Protein AF-A0A7S3TXY9-F1 (afdb_monomer)

Radius of gyration: 24.6 Å; Cα contacts (8 Å, |Δi|>4): 346; chains: 1; bounding box: 74×40×60 Å

Sequence (281 aa):
MYLLRSFASTHTLALPSSLSPPTPASPEQPPLRSFSSLPQKPRTEAEDELFSQSLKVMGDVYASAFGTTVIRHRSVPSQPAELDGEVVILVEKGGGLDGASAEAELRSALGAFENPRYEEGRWRVRFATYAAAEEAVEAATAADALPGAIAVFLFYNGRPYLARGWTTFESAVSTEAIAWLAFFSGLGKLLEERLAPKVIEINGEGPRVAEAEDRAEEGMGPRNRRVIAAIQEAAFTGKGDKPVVVQLYREYARKVTTALAYSGEEPEGEYEGEYNASGER

Structure (mmCIF, N/CA/C/O backbone):
data_AF-A0A7S3TXY9-F1
#
_entry.id   AF-A0A7S3TXY9-F1
#
loop_
_atom_site.group_PDB
_atom_site.id
_atom_site.type_symbol
_atom_site.label_atom_id
_atom_site.label_alt_id
_atom_site.label_comp_id
_atom_site.label_asym_id
_atom_site.label_entity_id
_atom_site.label_seq_id
_atom_site.pdbx_PDB_ins_code
_atom_site.Cartn_x
_atom_site.Cartn_y
_atom_site.Cartn_z
_atom_site.occupancy
_atom_site.B_iso_or_equiv
_atom_site.auth_seq_id
_atom_site.auth_comp_id
_atom_site.auth_asym_id
_atom_site.auth_atom_id
_atom_site.pdbx_PDB_model_num
ATOM 1 N N . MET A 1 1 ? -45.075 -7.168 -23.228 1.00 25.98 1 MET A N 1
ATOM 2 C CA . MET A 1 1 ? -46.228 -7.783 -22.532 1.00 25.98 1 MET A CA 1
ATOM 3 C C . MET A 1 1 ? -45.735 -8.103 -21.124 1.00 25.98 1 MET A C 1
ATOM 5 O O . MET A 1 1 ? -44.891 -8.970 -21.024 1.00 25.98 1 MET A O 1
ATOM 9 N N . TYR A 1 2 ? -46.004 -7.378 -20.035 1.00 23.05 2 TYR A N 1
ATOM 10 C CA . TYR A 1 2 ? -47.023 -6.398 -19.616 1.00 23.05 2 TYR A CA 1
ATOM 11 C C . TYR A 1 2 ? -46.319 -5.160 -18.990 1.00 23.05 2 TYR A C 1
ATOM 13 O O . TYR A 1 2 ? -45.342 -5.327 -18.277 1.00 23.05 2 TYR A O 1
ATOM 21 N N . LEU A 1 3 ? -46.613 -3.921 -19.411 1.00 23.30 3 LEU A N 1
ATOM 22 C CA . LEU A 1 3 ? -47.569 -2.965 -18.802 1.00 23.30 3 LEU A CA 1
ATOM 23 C C . LEU A 1 3 ? -47.194 -2.478 -17.381 1.00 23.30 3 LEU A C 1
ATOM 25 O O . LEU A 1 3 ? -47.709 -2.977 -16.387 1.00 23.30 3 LEU A O 1
ATOM 29 N N . LEU A 1 4 ? -46.370 -1.423 -17.308 1.00 22.19 4 LEU A N 1
ATOM 30 C CA . LEU A 1 4 ? -46.285 -0.535 -16.141 1.00 22.19 4 LEU A CA 1
ATOM 31 C C . LEU A 1 4 ? -47.550 0.336 -16.100 1.00 22.19 4 LEU A C 1
ATOM 33 O O . LEU A 1 4 ? -47.737 1.223 -16.934 1.00 22.19 4 LEU A O 1
ATOM 37 N N . ARG A 1 5 ? -48.445 0.052 -15.148 1.00 24.27 5 ARG A N 1
ATOM 38 C CA . ARG A 1 5 ? -49.574 0.924 -14.808 1.00 24.27 5 ARG A CA 1
ATOM 39 C C . ARG A 1 5 ? -49.118 1.980 -13.808 1.00 24.27 5 ARG A C 1
ATOM 41 O O . ARG A 1 5 ? -48.630 1.658 -12.732 1.00 24.27 5 ARG A O 1
ATOM 48 N N . SER A 1 6 ? -49.358 3.230 -14.185 1.00 23.52 6 SER A N 1
ATOM 49 C CA . SER A 1 6 ? -49.484 4.372 -13.287 1.00 23.52 6 SER A CA 1
ATOM 50 C C . SER A 1 6 ? -50.560 4.099 -12.231 1.00 23.52 6 SER A C 1
ATOM 52 O O . SER A 1 6 ? -51.678 3.711 -12.574 1.00 23.52 6 SER A O 1
ATOM 54 N N . PHE A 1 7 ? -50.221 4.334 -10.965 1.00 25.98 7 PHE A N 1
ATOM 55 C CA . PHE A 1 7 ? -51.179 4.668 -9.919 1.00 25.98 7 PHE A CA 1
ATOM 56 C C . PHE A 1 7 ? -50.641 5.881 -9.166 1.00 25.98 7 PHE A C 1
ATOM 58 O O . PHE A 1 7 ? -49.747 5.782 -8.330 1.00 25.98 7 PHE A O 1
ATOM 65 N N . ALA A 1 8 ? -51.203 7.041 -9.495 1.00 25.97 8 ALA A N 1
ATOM 66 C CA . ALA A 1 8 ? -51.234 8.173 -8.593 1.00 25.97 8 ALA A CA 1
ATOM 67 C C . ALA A 1 8 ? -52.273 7.865 -7.506 1.00 25.97 8 ALA A C 1
ATOM 69 O O . ALA A 1 8 ? -53.442 7.639 -7.813 1.00 25.97 8 ALA A O 1
ATOM 70 N N . SER A 1 9 ? -51.852 7.868 -6.245 1.00 26.30 9 SER A N 1
ATOM 71 C CA . SER A 1 9 ? -52.760 8.095 -5.125 1.00 26.30 9 SER A CA 1
ATOM 72 C C . SER A 1 9 ? -52.122 9.120 -4.204 1.00 26.30 9 SER A C 1
ATOM 74 O O . SER A 1 9 ? -51.214 8.839 -3.426 1.00 26.30 9 SER A O 1
ATOM 76 N N . THR A 1 10 ? -52.594 10.345 -4.375 1.00 29.91 10 THR A N 1
ATOM 77 C CA . THR A 1 10 ? -52.441 11.490 -3.487 1.00 29.91 10 THR A CA 1
ATOM 78 C C . THR A 1 10 ? -52.981 11.157 -2.106 1.00 29.91 10 THR A C 1
ATOM 80 O O . THR A 1 10 ? -54.197 11.127 -1.948 1.00 29.91 10 THR A O 1
ATOM 83 N N . HIS A 1 11 ? -52.113 10.996 -1.109 1.00 26.69 11 HIS A N 1
ATOM 84 C CA . HIS A 1 11 ? -52.426 11.318 0.284 1.00 26.69 11 HIS A CA 1
ATOM 85 C C . HIS A 1 11 ? -51.323 12.222 0.834 1.00 26.69 11 HIS A C 1
ATOM 87 O O . HIS A 1 11 ? -50.197 11.811 1.100 1.00 26.69 11 HIS A O 1
ATOM 93 N N . THR A 1 12 ? -51.682 13.496 0.932 1.00 30.81 12 THR A N 1
ATOM 94 C CA . THR A 1 12 ? -50.934 14.577 1.557 1.00 30.81 12 THR A CA 1
ATOM 95 C C . THR A 1 12 ? -50.886 14.336 3.064 1.00 30.81 12 THR A C 1
ATOM 97 O O . THR A 1 12 ? -51.887 14.524 3.749 1.00 30.81 12 THR A O 1
ATOM 100 N N . LEU A 1 13 ? -49.727 13.946 3.588 1.00 26.41 13 LEU A N 1
ATOM 101 C CA . LEU A 1 13 ? -49.391 14.125 4.999 1.00 26.41 13 LEU A CA 1
ATOM 102 C C . LEU A 1 13 ? -48.356 15.245 5.072 1.00 26.41 13 LEU A C 1
ATOM 104 O O . LEU A 1 13 ? -47.236 15.118 4.582 1.00 26.41 13 LEU A O 1
ATOM 108 N N . ALA A 1 14 ? -48.798 16.380 5.605 1.00 27.67 14 ALA A N 1
ATOM 109 C CA . ALA A 1 14 ? -48.000 17.579 5.779 1.00 27.67 14 ALA A CA 1
ATOM 110 C C . ALA A 1 14 ? -46.842 17.304 6.751 1.00 27.67 14 ALA A C 1
ATOM 112 O O . ALA A 1 14 ? -47.064 17.015 7.926 1.00 27.67 14 ALA A O 1
ATOM 113 N N . LEU A 1 15 ? -45.609 17.404 6.254 1.00 28.70 15 LEU A N 1
ATOM 114 C CA . LEU A 1 15 ? -44.414 17.516 7.086 1.00 28.70 15 LEU A CA 1
ATOM 115 C C . LEU A 1 15 ? -44.316 18.960 7.611 1.00 28.70 15 LEU A C 1
ATOM 117 O O . LEU A 1 15 ? -44.597 19.892 6.853 1.00 28.70 15 LEU A O 1
ATOM 121 N N . PRO A 1 16 ? -43.933 19.177 8.880 1.00 28.44 16 PRO A N 1
ATOM 122 C CA . PRO A 1 16 ? -43.762 20.517 9.422 1.00 28.44 16 PRO A CA 1
ATOM 123 C C . PRO A 1 16 ? -42.662 21.279 8.668 1.00 28.44 16 PRO A C 1
ATOM 125 O O . PRO A 1 16 ? -41.514 20.843 8.573 1.00 28.44 16 PRO A O 1
ATOM 128 N N . SER A 1 17 ? -43.042 22.441 8.135 1.00 37.69 17 SER A N 1
ATOM 129 C CA . SER A 1 17 ? -42.189 23.423 7.465 1.00 37.69 17 SER A CA 1
ATOM 130 C C . SER A 1 17 ? -41.186 24.061 8.434 1.00 37.69 17 SER A C 1
ATOM 132 O O . SER A 1 17 ? -41.387 25.192 8.869 1.00 37.69 17 SER A O 1
ATOM 134 N N . SER A 1 18 ? -40.105 23.365 8.791 1.00 34.94 18 SER A N 1
ATOM 135 C CA . SER A 1 18 ? -38.941 24.004 9.432 1.00 34.94 18 SER A CA 1
ATOM 136 C C . SER A 1 18 ? -37.647 23.193 9.308 1.00 34.94 18 SER A C 1
ATOM 138 O O . SER A 1 18 ? -36.917 23.016 10.282 1.00 34.94 18 SER A O 1
ATOM 140 N N . LEU A 1 19 ? -37.335 22.701 8.112 1.00 28.78 19 LEU A N 1
ATOM 141 C CA . LEU A 1 19 ? -35.973 22.293 7.783 1.00 28.78 19 LEU A CA 1
ATOM 142 C C . LEU A 1 19 ? -35.541 23.106 6.572 1.00 28.78 19 LEU A C 1
ATOM 144 O O . LEU A 1 19 ? -35.929 22.824 5.440 1.00 28.78 19 LEU A O 1
ATOM 148 N N . SER A 1 20 ? -34.780 24.166 6.839 1.00 33.41 20 SER A N 1
ATOM 149 C CA . SER A 1 20 ? -33.982 24.827 5.812 1.00 33.41 20 SER A CA 1
ATOM 150 C C . SER A 1 20 ? -33.186 23.759 5.051 1.00 33.41 20 SER A C 1
ATOM 152 O O . SER A 1 20 ? -32.707 22.812 5.685 1.00 33.41 20 SER A O 1
ATOM 154 N N . PRO A 1 21 ? -33.037 23.872 3.719 1.00 35.12 21 PRO A N 1
ATOM 155 C CA . PRO A 1 21 ? -32.175 22.960 2.980 1.00 35.12 21 PRO A CA 1
ATOM 156 C C . PRO A 1 21 ? -30.776 22.975 3.615 1.00 35.12 21 PRO A C 1
ATOM 158 O O . PRO A 1 21 ? -30.325 24.050 4.028 1.00 35.12 21 PRO A O 1
ATOM 161 N N . PRO A 1 22 ? -30.097 21.819 3.732 1.00 35.34 22 PRO A N 1
ATOM 162 C CA . PRO A 1 22 ? -28.736 21.796 4.235 1.00 35.34 22 PRO A CA 1
ATOM 163 C C . PRO A 1 22 ? -27.896 22.734 3.372 1.00 35.34 22 PRO A C 1
ATOM 165 O O . PRO A 1 22 ? -27.873 22.616 2.144 1.00 35.34 22 PRO A O 1
ATOM 168 N N . THR A 1 23 ? -27.252 23.699 4.025 1.00 33.31 23 THR A N 1
ATOM 169 C CA . THR A 1 23 ? -26.238 24.555 3.415 1.00 33.31 23 THR A CA 1
ATOM 170 C C . THR A 1 23 ? -25.269 23.655 2.647 1.00 33.31 23 THR A C 1
ATOM 172 O O . THR A 1 23 ? -24.806 22.668 3.228 1.00 33.31 23 THR A O 1
ATOM 175 N N . PRO A 1 24 ? -24.973 23.927 1.362 1.00 33.84 24 PRO A N 1
ATOM 176 C CA . PRO A 1 24 ? -24.006 23.128 0.627 1.00 33.84 24 PRO A CA 1
ATOM 177 C C . PRO A 1 24 ? -22.699 23.097 1.418 1.00 33.84 24 PRO A C 1
ATOM 179 O O . PRO A 1 24 ? -22.225 24.137 1.883 1.00 33.84 24 PRO A O 1
ATOM 182 N N . ALA A 1 25 ? -22.169 21.890 1.622 1.00 38.00 25 ALA A N 1
ATOM 183 C CA . ALA A 1 25 ? -20.895 21.686 2.289 1.00 38.00 25 ALA A CA 1
ATOM 184 C C . ALA A 1 25 ? -19.842 22.608 1.658 1.00 38.00 25 ALA A C 1
ATOM 186 O O . ALA A 1 25 ? -19.740 22.702 0.433 1.00 38.00 25 ALA A O 1
ATOM 187 N N . SER A 1 26 ? -19.104 23.319 2.511 1.00 31.39 26 SER A N 1
ATOM 188 C CA . SER A 1 26 ? -18.012 24.203 2.105 1.00 31.39 26 SER A CA 1
ATOM 189 C C . SER A 1 26 ? -17.055 23.454 1.157 1.00 31.39 26 SER A C 1
ATOM 191 O O . SER A 1 26 ? -16.742 22.295 1.439 1.00 31.39 26 SER A O 1
ATOM 193 N N . PRO A 1 27 ? -16.566 24.066 0.062 1.00 40.81 27 PRO A N 1
ATOM 194 C CA . PRO A 1 27 ? -15.795 23.384 -0.988 1.00 40.81 27 PRO A CA 1
ATOM 195 C C . PRO A 1 27 ? -14.370 22.938 -0.586 1.00 40.81 27 PRO A C 1
ATOM 197 O O . PRO A 1 27 ? -13.551 22.660 -1.453 1.00 40.81 27 PRO A O 1
ATOM 200 N N . GLU A 1 28 ? -14.057 22.826 0.706 1.00 38.31 28 GLU A N 1
ATOM 201 C CA . GLU A 1 28 ? -12.707 22.537 1.216 1.00 38.31 28 GLU A CA 1
ATOM 202 C C . GLU A 1 28 ? -12.647 21.326 2.160 1.00 38.31 28 GLU A C 1
ATOM 204 O O . GLU A 1 28 ? -11.894 21.314 3.132 1.00 38.31 28 GLU A O 1
ATOM 209 N N . GLN A 1 29 ? -13.404 20.261 1.891 1.00 38.53 29 GLN A N 1
ATOM 210 C CA . GLN A 1 29 ? -12.972 18.953 2.387 1.00 38.53 29 GLN A CA 1
ATOM 211 C C . GLN A 1 29 ? -12.007 18.362 1.358 1.00 38.53 29 GLN A C 1
ATOM 213 O O . GLN A 1 29 ? -12.443 18.041 0.249 1.00 38.53 29 GLN A O 1
ATOM 218 N N . PRO A 1 30 ? -10.697 18.255 1.665 1.00 35.38 30 PRO A N 1
ATOM 219 C CA . PRO A 1 30 ? -9.768 17.642 0.733 1.00 35.38 30 PRO A CA 1
ATOM 220 C C . PRO A 1 30 ? -10.245 16.212 0.439 1.00 35.38 30 PRO A C 1
ATOM 222 O O . PRO A 1 30 ? -10.702 15.529 1.362 1.00 35.38 30 PRO A O 1
ATOM 225 N N . PRO A 1 31 ? -10.162 15.752 -0.822 1.00 42.72 31 PRO A N 1
ATOM 226 C CA . PRO A 1 31 ? -10.545 14.393 -1.171 1.00 42.72 31 PRO A CA 1
ATOM 227 C C . PRO A 1 31 ? -9.791 13.394 -0.289 1.00 42.72 31 PRO A C 1
ATOM 229 O O . PRO A 1 31 ? -8.659 13.647 0.134 1.00 42.72 31 PRO A O 1
ATOM 232 N N . LEU A 1 32 ? -10.453 12.273 0.003 1.00 44.47 32 LEU A N 1
ATOM 233 C CA . LEU A 1 32 ? -9.939 11.165 0.807 1.00 44.47 32 LEU A CA 1
ATOM 234 C C . LEU A 1 32 ? -8.471 10.873 0.447 1.00 44.47 32 LEU A C 1
ATOM 236 O O . LEU A 1 32 ? -8.172 10.475 -0.679 1.00 44.47 32 LEU A O 1
ATOM 240 N N . ARG A 1 33 ? -7.553 11.090 1.398 1.00 54.91 33 ARG A N 1
ATOM 241 C CA . ARG A 1 33 ? -6.113 10.955 1.153 1.00 54.91 33 ARG A CA 1
ATOM 242 C C . ARG A 1 33 ? -5.647 9.500 1.302 1.00 54.91 33 ARG A C 1
ATOM 244 O O . ARG A 1 33 ? -5.061 9.155 2.321 1.00 54.91 33 ARG A O 1
ATOM 251 N N . SER A 1 34 ? -5.928 8.635 0.325 1.00 63.78 34 SER A N 1
ATOM 252 C CA . SER A 1 34 ? -5.227 7.334 0.206 1.00 63.78 34 SER A CA 1
ATOM 253 C C . SER A 1 34 ? -3.787 7.565 -0.269 1.00 63.78 34 SER A C 1
ATOM 255 O O . SER A 1 34 ? -3.506 8.606 -0.870 1.00 63.78 34 SER A O 1
ATOM 257 N N . PHE A 1 35 ? -2.870 6.617 -0.050 1.00 71.94 35 PHE A N 1
ATOM 258 C CA . PHE A 1 35 ? -1.483 6.735 -0.517 1.00 71.94 35 PHE A CA 1
ATOM 259 C C . PHE A 1 35 ? -1.400 7.168 -1.990 1.00 71.94 35 PHE A C 1
ATOM 261 O O . PHE A 1 35 ? -0.648 8.080 -2.325 1.00 71.94 35 PHE A O 1
ATOM 268 N N . SER A 1 36 ? -2.248 6.595 -2.850 1.00 70.62 36 SER A N 1
ATOM 269 C CA . SER A 1 36 ? -2.304 6.894 -4.289 1.00 70.62 36 SER A CA 1
ATOM 270 C C . SER A 1 36 ? -2.760 8.316 -4.636 1.00 70.62 36 SER A C 1
ATOM 272 O O . SER A 1 36 ? -2.619 8.732 -5.780 1.00 70.62 36 SER A O 1
ATOM 274 N N . SER A 1 37 ? -3.315 9.056 -3.676 1.00 76.31 37 SER A N 1
ATOM 275 C CA . SER A 1 37 ? -3.718 10.460 -3.845 1.00 76.31 37 SER A CA 1
ATOM 276 C C . SER A 1 37 ? -2.630 11.460 -3.433 1.00 76.31 37 SER A C 1
ATOM 278 O O . SER A 1 37 ? -2.774 12.657 -3.677 1.00 76.31 37 SER A O 1
ATOM 280 N N . LEU A 1 38 ? -1.550 10.989 -2.798 1.00 84.00 38 LEU A N 1
ATOM 281 C CA . LEU A 1 38 ? -0.369 11.808 -2.542 1.00 84.00 38 LEU A CA 1
ATOM 282 C C . LEU A 1 38 ? 0.463 11.926 -3.826 1.00 84.00 38 LEU A C 1
ATOM 284 O O . LEU A 1 38 ? 0.409 11.008 -4.652 1.00 84.00 38 LEU A O 1
ATOM 288 N N . PRO A 1 39 ? 1.278 12.988 -3.985 1.00 85.12 39 PRO A N 1
ATOM 289 C CA . PRO A 1 39 ? 2.219 13.072 -5.096 1.00 85.12 39 PRO A CA 1
ATOM 290 C C . PRO A 1 39 ? 3.058 11.791 -5.186 1.00 85.12 39 PRO A C 1
ATOM 292 O O . PRO A 1 39 ? 3.662 11.366 -4.197 1.00 85.12 39 PRO A O 1
ATOM 295 N N . GLN A 1 40 ? 3.054 11.147 -6.352 1.00 85.44 40 GLN A N 1
ATOM 296 C CA . GLN A 1 40 ? 3.825 9.931 -6.617 1.00 85.44 40 GLN A CA 1
ATOM 297 C C . GLN A 1 40 ? 5.122 10.288 -7.334 1.00 85.44 40 GLN A C 1
ATOM 299 O O . GLN A 1 40 ? 5.223 11.339 -7.955 1.00 85.44 40 GLN A O 1
ATOM 304 N N . LYS A 1 41 ? 6.131 9.419 -7.238 1.00 81.50 41 LYS A N 1
ATOM 305 C CA . LYS A 1 41 ? 7.395 9.636 -7.948 1.00 81.50 41 LYS A CA 1
ATOM 306 C C . LYS A 1 41 ? 7.193 9.569 -9.477 1.00 81.50 41 LYS A C 1
ATOM 308 O O . LYS A 1 41 ? 6.416 8.721 -9.918 1.00 81.50 41 LYS A O 1
ATOM 313 N N . PRO A 1 42 ? 7.930 10.377 -10.267 1.00 78.50 42 PRO A N 1
ATOM 314 C CA . PRO A 1 42 ? 8.904 11.388 -9.835 1.00 78.50 42 PRO A CA 1
ATOM 315 C C . PRO A 1 42 ? 8.230 12.641 -9.247 1.00 78.50 42 PRO A C 1
ATOM 317 O O . PRO A 1 42 ? 7.223 13.103 -9.765 1.00 78.50 42 PRO A O 1
ATOM 320 N N . ARG A 1 43 ? 8.805 13.189 -8.169 1.00 85.56 43 ARG A N 1
ATOM 321 C CA . ARG A 1 43 ? 8.287 14.368 -7.455 1.00 85.56 43 ARG A CA 1
ATOM 322 C C . ARG A 1 43 ? 9.242 15.545 -7.584 1.00 85.56 43 ARG A C 1
ATOM 324 O O . ARG A 1 43 ? 10.456 15.366 -7.665 1.00 85.56 43 ARG A O 1
ATOM 331 N N . THR A 1 44 ? 8.685 16.745 -7.580 1.00 86.81 44 THR A N 1
ATOM 332 C CA . THR A 1 44 ? 9.401 17.992 -7.297 1.00 86.81 44 THR A CA 1
ATOM 333 C C . THR A 1 44 ? 9.743 18.096 -5.807 1.00 86.81 44 THR A C 1
ATOM 335 O O . THR A 1 44 ? 9.154 17.406 -4.978 1.00 86.81 44 THR A O 1
ATOM 338 N N . GLU A 1 45 ? 10.651 19.004 -5.437 1.00 89.00 45 GLU A N 1
ATOM 339 C CA . GLU A 1 45 ? 11.010 19.242 -4.026 1.00 89.00 45 GLU A CA 1
ATOM 340 C C . GLU A 1 45 ? 9.794 19.632 -3.167 1.00 89.00 45 GLU A C 1
ATOM 342 O O . GLU A 1 45 ? 9.619 19.130 -2.058 1.00 89.00 45 GLU A O 1
ATOM 347 N N . ALA A 1 46 ? 8.903 20.475 -3.702 1.00 90.75 46 ALA A N 1
ATOM 348 C CA . ALA A 1 46 ? 7.672 20.867 -3.016 1.00 90.75 46 ALA A CA 1
ATOM 349 C C . ALA A 1 46 ? 6.703 19.683 -2.836 1.00 90.75 46 ALA A C 1
ATOM 351 O O . ALA A 1 46 ? 6.049 19.551 -1.800 1.00 90.75 46 ALA A O 1
ATOM 352 N N . GLU A 1 47 ? 6.616 18.795 -3.828 1.00 91.81 47 GLU A N 1
ATOM 353 C CA . GLU A 1 47 ? 5.822 17.567 -3.734 1.00 91.81 47 GLU A CA 1
ATOM 354 C C . GLU A 1 47 ? 6.429 16.557 -2.756 1.00 91.81 47 GLU A C 1
ATOM 356 O O . GLU A 1 47 ? 5.678 15.863 -2.071 1.00 91.81 47 GLU A O 1
ATOM 361 N N . ASP A 1 48 ? 7.757 16.485 -2.652 1.00 90.69 48 ASP A N 1
ATOM 362 C CA . ASP A 1 48 ? 8.455 15.679 -1.646 1.00 90.69 48 ASP A CA 1
ATOM 363 C C . ASP A 1 48 ? 8.148 16.167 -0.224 1.00 90.69 48 ASP A C 1
ATOM 365 O O . ASP A 1 48 ? 7.857 15.353 0.663 1.00 90.69 48 ASP A O 1
ATOM 369 N N . GLU A 1 49 ? 8.156 17.484 -0.002 1.00 91.44 49 GLU A N 1
ATOM 370 C CA . GLU A 1 49 ? 7.777 18.072 1.283 1.00 91.44 49 GLU A CA 1
ATOM 371 C C . GLU A 1 49 ? 6.304 17.783 1.612 1.00 91.44 49 GLU A C 1
ATOM 373 O O . GLU A 1 49 ? 5.998 17.247 2.685 1.00 91.44 49 GLU A O 1
ATOM 378 N N . LEU A 1 50 ? 5.392 18.052 0.669 1.00 90.25 50 LEU A N 1
ATOM 379 C CA . LEU A 1 50 ? 3.960 17.794 0.836 1.00 90.25 50 LEU A CA 1
ATOM 380 C C . LEU A 1 50 ? 3.675 16.312 1.101 1.00 90.25 50 LEU A C 1
ATOM 382 O O . LEU A 1 50 ? 2.864 15.985 1.975 1.00 90.25 50 LEU A O 1
ATOM 386 N N . PHE A 1 51 ? 4.329 15.413 0.364 1.00 89.88 51 PHE A N 1
ATOM 387 C CA . PHE A 1 51 ? 4.211 13.974 0.567 1.00 89.88 51 PHE A CA 1
ATOM 388 C C . PHE A 1 51 ? 4.672 13.589 1.970 1.00 89.88 51 PHE A C 1
ATOM 390 O O . PHE A 1 51 ? 3.949 12.894 2.680 1.00 89.88 51 PHE A O 1
ATOM 397 N N . SER A 1 52 ? 5.834 14.081 2.401 1.00 88.94 52 SER A N 1
ATOM 398 C CA . SER A 1 52 ? 6.409 13.760 3.711 1.00 88.94 52 SER A CA 1
ATOM 399 C C . SER A 1 52 ? 5.532 14.239 4.866 1.00 88.94 52 SER A C 1
ATOM 401 O O . SER A 1 52 ? 5.365 13.527 5.857 1.00 88.94 52 SER A O 1
ATOM 403 N N . GLN A 1 53 ? 4.947 15.433 4.750 1.00 89.31 53 GLN A N 1
ATOM 404 C CA . GLN A 1 53 ? 4.012 15.960 5.743 1.00 89.31 53 GLN A CA 1
ATOM 405 C C . GLN A 1 53 ? 2.692 15.178 5.744 1.00 89.31 53 GLN A C 1
ATOM 407 O O . GLN A 1 53 ? 2.208 14.784 6.805 1.00 89.31 53 GLN A O 1
ATOM 412 N N . SER A 1 54 ? 2.136 14.903 4.561 1.00 87.38 54 SER A N 1
ATOM 413 C CA . SER A 1 54 ? 0.854 14.201 4.422 1.00 87.38 54 SER A CA 1
ATOM 414 C C . SER A 1 54 ? 0.936 12.747 4.876 1.00 87.38 54 SER A C 1
ATOM 416 O O . SER A 1 54 ? 0.000 12.246 5.494 1.00 87.38 54 SER A O 1
ATOM 418 N N . LEU A 1 55 ? 2.059 12.074 4.614 1.00 86.81 55 LEU A N 1
ATOM 419 C CA . LEU A 1 55 ? 2.250 10.670 4.961 1.00 86.81 55 LEU A CA 1
ATOM 420 C C . LEU A 1 55 ? 2.165 10.434 6.477 1.00 86.81 55 LEU A C 1
ATOM 422 O O . LEU A 1 55 ? 1.556 9.457 6.906 1.00 86.81 55 LEU A O 1
ATOM 426 N N . LYS A 1 56 ? 2.689 11.364 7.287 1.00 84.75 56 LYS A N 1
ATOM 427 C CA . LYS A 1 56 ? 2.658 11.294 8.763 1.00 84.75 56 LYS A CA 1
ATOM 428 C C . LYS A 1 56 ? 1.246 11.279 9.348 1.00 84.75 56 LYS A C 1
ATOM 430 O O . LYS A 1 56 ? 1.030 10.717 10.416 1.00 84.75 56 LYS A O 1
ATOM 435 N N . VAL A 1 57 ? 0.300 11.924 8.668 1.00 81.81 57 VAL A N 1
ATOM 436 C CA . VAL A 1 57 ? -1.089 12.078 9.132 1.00 81.81 57 VAL A CA 1
ATOM 437 C C . VAL A 1 57 ? -2.074 11.235 8.326 1.00 81.81 57 VAL A C 1
ATOM 439 O O . VAL A 1 57 ? -3.266 11.236 8.621 1.00 81.81 57 VAL A O 1
ATOM 442 N N . MET A 1 58 ? -1.597 10.506 7.312 1.00 82.56 58 MET A N 1
ATOM 443 C CA . MET A 1 58 ? -2.442 9.731 6.403 1.00 82.56 58 MET A CA 1
ATOM 444 C C . MET A 1 58 ? -3.312 8.733 7.170 1.00 82.56 58 MET A C 1
ATOM 446 O O . MET A 1 58 ? -4.520 8.687 6.951 1.00 82.56 58 MET A O 1
ATOM 450 N N . GLY A 1 59 ? -2.712 8.000 8.116 1.00 76.62 59 GLY A N 1
ATOM 451 C CA . GLY A 1 59 ? -3.441 7.089 8.999 1.00 76.62 59 GLY A CA 1
ATOM 452 C C . GLY A 1 59 ? -4.529 7.805 9.801 1.00 76.62 59 GLY A C 1
ATOM 453 O O . GLY A 1 59 ? -5.659 7.338 9.835 1.00 76.62 59 GLY A O 1
ATOM 454 N N . ASP A 1 60 ? -4.233 8.979 10.363 1.00 79.19 60 ASP A N 1
ATOM 455 C CA . ASP A 1 60 ? -5.168 9.724 11.217 1.00 79.19 60 ASP A CA 1
ATOM 456 C C . ASP A 1 60 ? -6.394 10.239 10.432 1.00 79.19 60 ASP A C 1
ATOM 458 O O . ASP A 1 60 ? -7.526 10.156 10.913 1.00 79.19 60 ASP A O 1
ATOM 462 N N . VAL A 1 61 ? -6.187 10.744 9.209 1.00 74.25 61 VAL A N 1
ATOM 463 C CA . VAL A 1 61 ? -7.268 11.271 8.353 1.00 74.25 61 VAL A CA 1
ATOM 464 C C . VAL A 1 61 ? -8.104 10.135 7.772 1.00 74.25 61 VAL A C 1
ATOM 466 O O . VAL A 1 61 ? -9.332 10.163 7.831 1.00 74.25 61 VAL A O 1
ATOM 469 N N . TYR A 1 62 ? -7.444 9.117 7.224 1.00 69.31 62 TYR A N 1
ATOM 470 C CA . TYR A 1 62 ? -8.108 7.981 6.593 1.00 69.31 62 TYR A CA 1
ATOM 471 C C . TYR A 1 62 ? -8.872 7.130 7.621 1.00 69.31 62 TYR A C 1
ATOM 473 O O . TYR A 1 62 ? -10.028 6.754 7.406 1.00 69.31 62 TYR A O 1
ATOM 481 N N . ALA A 1 63 ? -8.273 6.894 8.787 1.00 69.25 63 ALA A N 1
ATOM 482 C CA . ALA A 1 63 ? -8.791 5.991 9.804 1.00 69.25 63 ALA A CA 1
ATOM 483 C C . ALA A 1 63 ? -9.424 6.684 11.018 1.00 69.25 63 ALA A C 1
ATOM 485 O O . ALA A 1 63 ? -9.600 6.056 12.060 1.00 69.25 63 ALA A O 1
ATOM 486 N N . SER A 1 64 ? -9.822 7.954 10.905 1.00 76.50 64 SER A N 1
ATOM 487 C CA . SER A 1 64 ? -10.553 8.636 11.979 1.00 76.50 64 SER A CA 1
ATOM 488 C C . SER A 1 64 ? -11.803 7.849 12.382 1.00 76.50 64 SER A C 1
ATOM 490 O O . SER A 1 64 ? -12.683 7.619 11.553 1.00 76.50 64 SER A O 1
ATOM 492 N N . ALA A 1 65 ? -11.899 7.441 13.649 1.00 67.88 65 ALA A N 1
ATOM 493 C CA . ALA A 1 65 ? -13.054 6.701 14.161 1.00 67.88 65 ALA A CA 1
ATOM 494 C C . ALA A 1 65 ? -14.360 7.519 14.101 1.00 67.88 65 ALA A C 1
ATOM 496 O O . ALA A 1 65 ? -15.440 6.948 14.015 1.00 67.88 65 ALA A O 1
ATOM 497 N N . PHE A 1 66 ? -14.253 8.852 14.106 1.00 70.00 66 PHE A N 1
ATOM 498 C CA . PHE A 1 66 ? -15.382 9.775 14.267 1.00 70.00 66 PHE A CA 1
ATOM 499 C C . PHE A 1 66 ? -15.745 10.555 13.001 1.00 70.00 66 PHE A C 1
ATOM 501 O O . PHE A 1 66 ? -16.837 11.109 12.917 1.00 70.00 66 PHE A O 1
ATOM 508 N N . GLY A 1 67 ? -14.821 10.660 12.043 1.00 72.38 67 GLY A N 1
ATOM 509 C CA . GLY A 1 67 ? -14.952 11.590 10.918 1.00 72.38 67 GLY A CA 1
ATOM 510 C C . GLY A 1 67 ? -15.041 10.943 9.543 1.00 72.38 67 GLY A C 1
ATOM 511 O O . GLY A 1 67 ? -15.362 11.640 8.583 1.00 72.38 67 GLY A O 1
ATOM 512 N N . THR A 1 68 ? -14.738 9.647 9.415 1.00 82.31 68 THR A N 1
ATOM 513 C CA . THR A 1 68 ? -14.659 8.992 8.103 1.00 82.31 68 THR A CA 1
ATOM 514 C C . THR A 1 68 ? -15.270 7.598 8.100 1.00 82.31 68 THR A C 1
ATOM 516 O O . THR A 1 68 ? -14.939 6.754 8.929 1.00 82.31 68 THR A O 1
ATOM 519 N N . THR A 1 69 ? -16.094 7.323 7.091 1.00 86.56 69 THR A N 1
ATOM 520 C CA . THR A 1 69 ? -16.504 5.965 6.715 1.00 86.56 69 THR A CA 1
ATOM 521 C C . THR A 1 69 ? -15.628 5.495 5.559 1.00 86.56 69 THR A C 1
ATOM 523 O O . THR A 1 69 ? -15.492 6.186 4.549 1.00 86.56 69 THR A O 1
ATOM 526 N N . VAL A 1 70 ? -15.032 4.313 5.701 1.00 86.94 70 VAL A N 1
ATOM 527 C CA . VAL A 1 70 ? -14.203 3.686 4.669 1.00 86.94 70 VAL A CA 1
ATOM 528 C C . VAL A 1 70 ? -15.060 2.727 3.856 1.00 86.94 70 VAL A C 1
ATOM 530 O O . VAL A 1 70 ? -15.545 1.722 4.371 1.00 86.94 70 VAL A O 1
ATOM 533 N N . ILE A 1 71 ? -15.225 3.019 2.568 1.00 88.75 71 ILE A N 1
ATOM 534 C CA . ILE A 1 71 ? -15.863 2.104 1.619 1.00 88.75 71 ILE A CA 1
ATOM 535 C C . ILE A 1 71 ? -14.768 1.222 1.017 1.00 88.75 71 ILE A C 1
ATOM 537 O O . ILE A 1 71 ? -13.882 1.715 0.319 1.00 88.75 71 ILE A O 1
ATOM 541 N N . ARG A 1 72 ? -14.810 -0.082 1.302 1.00 87.56 72 ARG A N 1
ATOM 542 C CA . ARG A 1 72 ? -13.752 -1.033 0.954 1.00 87.56 72 ARG A CA 1
ATOM 543 C C . ARG A 1 72 ? -14.210 -2.005 -0.133 1.00 87.56 72 ARG A C 1
ATOM 545 O O . ARG A 1 72 ? -15.136 -2.795 0.056 1.00 87.56 72 ARG A O 1
ATOM 552 N N . HIS A 1 73 ? -13.497 -1.989 -1.257 1.00 88.19 73 HIS A N 1
ATOM 553 C CA . HIS A 1 73 ? -13.607 -2.972 -2.335 1.00 88.19 73 HIS A CA 1
ATOM 554 C C . HIS A 1 73 ? -12.307 -3.779 -2.404 1.00 88.19 73 HIS A C 1
ATOM 556 O O . HIS A 1 73 ? -11.239 -3.234 -2.665 1.00 88.19 73 HIS A O 1
ATOM 562 N N . ARG A 1 74 ? -12.390 -5.079 -2.118 1.00 87.50 74 ARG A N 1
ATOM 563 C CA . ARG A 1 74 ? -11.243 -5.998 -2.006 1.00 87.50 74 ARG A CA 1
ATOM 564 C C . ARG A 1 74 ? -11.102 -6.901 -3.223 1.00 87.50 74 ARG A C 1
ATOM 566 O O . ARG A 1 74 ? -10.047 -7.505 -3.405 1.00 87.50 74 ARG A O 1
ATOM 573 N N . SER A 1 75 ? -12.153 -7.009 -4.032 1.00 88.31 75 SER A N 1
ATOM 574 C CA . SER A 1 75 ? -12.133 -7.796 -5.256 1.00 88.31 75 SER A CA 1
ATOM 575 C C . SER A 1 75 ? -11.184 -7.135 -6.246 1.00 88.31 75 SER A C 1
ATOM 577 O O . SER A 1 75 ? -11.384 -5.997 -6.669 1.00 88.31 75 SER A O 1
ATOM 579 N N . VAL A 1 76 ? -10.122 -7.854 -6.580 1.00 87.56 76 VAL A N 1
ATOM 580 C CA . VAL A 1 76 ? -9.159 -7.442 -7.594 1.00 87.56 76 VAL A CA 1
ATOM 581 C C . VAL A 1 76 ? -9.688 -7.964 -8.926 1.00 87.56 76 VAL A C 1
ATOM 583 O O . VAL A 1 76 ? -9.908 -9.173 -9.031 1.00 87.56 76 VAL A O 1
ATOM 586 N N . PRO A 1 77 ? -9.939 -7.099 -9.925 1.00 87.31 77 PRO A N 1
ATOM 587 C CA . PRO A 1 77 ? -10.372 -7.553 -11.240 1.00 87.31 77 PRO A CA 1
ATOM 588 C C . PRO A 1 77 ? -9.395 -8.571 -11.845 1.00 87.31 77 PRO A C 1
ATOM 590 O O . PRO A 1 77 ? -8.225 -8.650 -11.466 1.00 87.31 77 PRO A O 1
ATOM 593 N N . SER A 1 78 ? -9.849 -9.357 -12.815 1.00 88.81 78 SER A N 1
ATOM 594 C CA . SER A 1 78 ? -8.909 -10.123 -13.635 1.00 88.81 78 SER A CA 1
ATOM 595 C C . SER A 1 78 ? -8.023 -9.165 -14.429 1.00 88.81 78 SER A C 1
ATOM 597 O O . SER A 1 78 ? -8.463 -8.079 -14.813 1.00 88.81 78 SER A O 1
ATOM 599 N N . GLN A 1 79 ? -6.775 -9.562 -14.665 1.00 87.69 79 GLN A N 1
ATOM 600 C CA . GLN A 1 79 ? -5.856 -8.772 -15.474 1.00 87.69 79 GLN A CA 1
ATOM 601 C C . GLN A 1 79 ? -6.428 -8.570 -16.888 1.00 87.69 79 GLN A C 1
ATOM 603 O O . GLN A 1 79 ? -6.802 -9.554 -17.531 1.00 87.69 79 GLN A O 1
ATOM 608 N N . PRO A 1 80 ? -6.489 -7.324 -17.389 1.00 90.94 80 PRO A N 1
ATOM 609 C CA . PRO A 1 80 ? -6.807 -7.058 -18.787 1.00 90.94 80 PRO A CA 1
ATOM 610 C C . PRO A 1 80 ? -5.739 -7.647 -19.713 1.00 90.94 80 PRO A C 1
ATOM 612 O O . PRO A 1 80 ? -4.544 -7.515 -19.439 1.00 90.94 80 PRO A O 1
ATOM 615 N N . ALA A 1 81 ? -6.154 -8.253 -20.828 1.00 89.94 81 ALA A N 1
ATOM 616 C CA . ALA A 1 81 ? -5.240 -8.883 -21.785 1.00 89.94 81 ALA A CA 1
ATOM 617 C C . ALA A 1 81 ? -4.242 -7.879 -22.391 1.00 89.94 81 ALA A C 1
ATOM 619 O O . ALA A 1 81 ? -3.116 -8.230 -22.729 1.00 89.94 81 ALA A O 1
ATOM 620 N N . GLU A 1 82 ? -4.627 -6.606 -22.486 1.00 89.50 82 GLU A N 1
ATOM 621 C CA . GLU A 1 82 ? -3.782 -5.530 -23.000 1.00 89.50 82 GLU A CA 1
ATOM 622 C C . GLU A 1 82 ? -2.603 -5.212 -22.075 1.00 89.50 82 GLU A C 1
ATOM 624 O O . GLU A 1 82 ? -1.622 -4.624 -22.524 1.00 89.50 82 GLU A O 1
ATOM 629 N N . LEU A 1 83 ? -2.693 -5.585 -20.798 1.00 90.12 83 LEU A N 1
ATOM 630 C CA . LEU A 1 83 ? -1.641 -5.378 -19.804 1.00 90.12 83 LEU A CA 1
ATOM 631 C C . LEU A 1 83 ? -0.811 -6.646 -19.582 1.00 90.12 83 LEU A C 1
ATOM 633 O O . LEU A 1 83 ? 0.035 -6.669 -18.688 1.00 90.12 83 LEU A O 1
ATOM 637 N N . ASP A 1 84 ? -1.066 -7.714 -20.342 1.00 92.19 84 ASP A N 1
ATOM 638 C CA . ASP A 1 84 ? -0.299 -8.947 -20.222 1.00 92.19 84 ASP A CA 1
ATOM 639 C C . ASP A 1 84 ? 1.172 -8.729 -20.605 1.00 92.19 84 ASP A C 1
ATOM 641 O O . ASP A 1 84 ? 1.493 -8.030 -21.573 1.00 92.19 84 ASP A O 1
ATOM 645 N N . GLY A 1 85 ? 2.066 -9.278 -19.780 1.00 93.31 85 GLY A N 1
ATOM 646 C CA . GLY A 1 85 ? 3.514 -9.113 -19.910 1.00 93.31 85 GLY A CA 1
ATOM 647 C C . GLY A 1 85 ? 4.035 -7.675 -19.771 1.00 93.31 85 GLY A C 1
ATOM 648 O O . GLY A 1 85 ? 5.206 -7.437 -20.066 1.00 93.31 85 GLY A O 1
ATOM 649 N N . GLU A 1 86 ? 3.215 -6.695 -19.373 1.00 96.19 86 GLU A N 1
ATOM 650 C CA . GLU A 1 86 ? 3.656 -5.301 -19.278 1.00 96.19 86 GLU A CA 1
ATOM 651 C C . GLU A 1 86 ? 4.384 -5.016 -17.954 1.00 96.19 86 GLU A C 1
ATOM 653 O O . GLU A 1 86 ? 3.850 -5.231 -16.863 1.00 96.19 86 GLU A O 1
ATOM 658 N N . VAL A 1 87 ? 5.606 -4.493 -18.060 1.00 95.38 87 VAL A N 1
ATOM 659 C CA . VAL A 1 87 ? 6.484 -4.143 -16.936 1.00 95.38 87 VAL A CA 1
ATOM 660 C C . VAL A 1 87 ? 6.741 -2.642 -16.932 1.00 95.38 87 VAL A C 1
ATOM 662 O O . VAL A 1 87 ? 6.971 -2.027 -17.978 1.00 95.38 87 VAL A O 1
ATOM 665 N N . VAL A 1 88 ? 6.719 -2.065 -15.733 1.00 93.81 88 VAL A N 1
ATOM 666 C CA . VAL A 1 88 ? 7.061 -0.672 -15.457 1.00 93.81 88 VAL A CA 1
ATOM 667 C C . VAL A 1 88 ? 8.388 -0.614 -14.719 1.00 93.81 88 VAL A C 1
ATOM 669 O O . VAL A 1 88 ? 8.593 -1.312 -13.725 1.00 93.81 88 VAL A O 1
ATOM 672 N N . ILE A 1 89 ? 9.263 0.274 -15.179 1.00 92.50 89 ILE A N 1
ATOM 673 C CA . ILE A 1 89 ? 10.507 0.634 -14.500 1.00 92.50 89 ILE A CA 1
ATOM 674 C C . ILE A 1 89 ? 10.409 2.120 -14.171 1.00 92.50 89 ILE A C 1
ATOM 676 O O . ILE A 1 89 ? 10.461 2.959 -15.069 1.00 92.50 89 ILE A O 1
ATOM 680 N N . LEU A 1 90 ? 10.224 2.455 -12.895 1.00 90.19 90 LEU A N 1
ATOM 681 C CA . LEU A 1 90 ? 10.305 3.842 -12.434 1.00 90.19 90 LEU A CA 1
ATOM 682 C C . LEU A 1 90 ? 11.776 4.230 -12.341 1.00 90.19 90 LEU A C 1
ATOM 684 O O . LEU A 1 90 ? 12.547 3.502 -11.716 1.00 90.19 90 LEU A O 1
ATOM 688 N N . VAL A 1 91 ? 12.160 5.363 -12.924 1.00 90.00 91 VAL A N 1
ATOM 689 C CA . VAL A 1 91 ? 13.565 5.783 -12.987 1.00 90.00 91 VAL A CA 1
ATOM 690 C C . VAL A 1 91 ? 13.827 7.041 -12.175 1.00 90.00 91 VAL A C 1
ATOM 692 O O . VAL A 1 91 ? 12.971 7.912 -12.020 1.00 90.00 91 VAL A O 1
ATOM 695 N N . GLU A 1 92 ? 15.037 7.120 -11.641 1.00 86.25 92 GLU A N 1
ATOM 696 C CA . GLU A 1 92 ? 15.559 8.299 -10.978 1.00 86.25 92 GLU A CA 1
ATOM 697 C C . GLU A 1 92 ? 16.083 9.292 -12.016 1.00 86.25 92 GLU A C 1
ATOM 699 O O . GLU A 1 92 ? 16.817 8.938 -12.941 1.00 86.25 92 GLU A O 1
ATOM 704 N N . LYS A 1 93 ? 15.706 10.561 -11.857 1.00 84.50 93 LYS A N 1
ATOM 705 C CA . LYS A 1 93 ? 16.188 11.638 -12.720 1.00 84.50 93 LYS A CA 1
ATOM 706 C C . LYS A 1 93 ? 17.696 11.817 -12.528 1.00 84.50 93 LYS A C 1
ATOM 708 O O . LYS A 1 93 ? 18.160 11.955 -11.401 1.00 84.50 93 LYS A O 1
ATOM 713 N N . GLY A 1 94 ? 18.447 11.850 -13.623 1.00 82.94 94 GLY A N 1
ATOM 714 C CA . GLY A 1 94 ? 19.909 11.860 -13.621 1.00 82.94 94 GLY A CA 1
ATOM 715 C C . GLY A 1 94 ? 20.548 10.508 -13.286 1.00 82.94 94 GLY A C 1
ATOM 716 O O . GLY A 1 94 ? 21.772 10.433 -13.213 1.00 82.94 94 GLY A O 1
ATOM 717 N N . GLY A 1 95 ? 19.753 9.446 -13.105 1.00 83.12 95 GLY A N 1
ATOM 718 C CA . GLY A 1 95 ? 20.220 8.095 -12.785 1.00 83.12 95 GLY A CA 1
ATOM 719 C C . GLY A 1 95 ? 20.714 7.289 -13.991 1.00 83.12 95 GLY A C 1
ATOM 720 O O . GLY A 1 95 ? 20.958 6.099 -13.852 1.00 83.12 95 GLY A O 1
ATOM 721 N N . GLY A 1 96 ? 20.819 7.894 -15.179 1.00 85.06 96 GLY A N 1
ATOM 722 C CA . GLY A 1 96 ? 21.305 7.239 -16.402 1.00 85.06 96 GLY A CA 1
ATOM 723 C C . GLY A 1 96 ? 20.232 6.488 -17.197 1.00 85.06 96 GLY A C 1
ATOM 724 O O . GLY A 1 96 ? 20.393 6.298 -18.400 1.00 85.06 96 GLY A O 1
ATOM 725 N N . LEU A 1 97 ? 19.101 6.150 -16.567 1.00 86.94 97 LEU A N 1
ATOM 726 C CA . LEU A 1 97 ? 17.955 5.499 -17.215 1.00 86.94 97 LEU A CA 1
ATOM 727 C C . LEU A 1 97 ? 16.844 6.476 -17.654 1.00 86.94 97 LEU A C 1
ATOM 729 O O . LEU A 1 97 ? 15.804 6.045 -18.152 1.00 86.94 97 LEU A O 1
ATOM 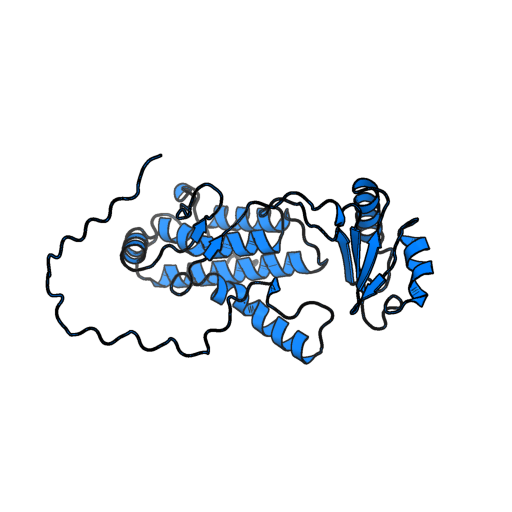733 N N . ASP A 1 98 ? 17.032 7.786 -17.487 1.00 84.00 98 ASP A N 1
ATOM 734 C CA . ASP A 1 98 ? 16.005 8.828 -17.640 1.00 84.00 98 ASP A CA 1
ATOM 735 C C . ASP A 1 98 ? 15.868 9.420 -19.054 1.00 84.00 98 ASP A C 1
ATOM 737 O O . ASP A 1 98 ? 15.413 10.555 -19.237 1.00 84.00 98 ASP A O 1
ATOM 741 N N . GLY A 1 99 ? 16.182 8.628 -20.078 1.00 83.38 99 GLY A N 1
ATOM 742 C CA . GLY A 1 99 ? 15.986 9.011 -21.472 1.00 83.38 99 GLY A CA 1
ATOM 743 C C . GLY A 1 99 ? 16.108 7.841 -22.439 1.00 83.38 99 GLY A C 1
ATOM 744 O O . GLY A 1 99 ? 16.675 6.804 -22.111 1.00 83.38 99 GLY A O 1
ATOM 745 N N . ALA A 1 100 ? 15.608 8.026 -23.666 1.00 77.75 100 ALA A N 1
ATOM 746 C CA . ALA A 1 100 ? 15.464 6.963 -24.667 1.00 77.75 100 ALA A CA 1
ATOM 747 C C . ALA A 1 100 ? 16.767 6.212 -25.021 1.00 77.75 100 ALA A C 1
ATOM 749 O O . ALA A 1 100 ? 16.721 5.072 -25.475 1.00 77.75 100 ALA A O 1
ATOM 750 N N . SER A 1 101 ? 17.935 6.818 -24.788 1.00 82.19 101 SER A N 1
ATOM 751 C CA . SER A 1 101 ? 19.243 6.185 -24.998 1.00 82.19 101 SER A CA 1
ATOM 752 C C . SER A 1 101 ? 19.525 5.006 -24.060 1.00 82.19 101 SER A C 1
ATOM 754 O O . SER A 1 101 ? 20.400 4.199 -24.366 1.00 82.19 101 SER A O 1
ATOM 756 N N . ALA A 1 102 ? 18.789 4.883 -22.951 1.00 88.75 102 ALA A N 1
ATOM 757 C CA . ALA A 1 102 ? 18.965 3.817 -21.966 1.00 88.75 102 ALA A CA 1
ATOM 758 C C . ALA A 1 102 ? 18.371 2.461 -22.394 1.00 88.75 102 ALA A C 1
ATOM 760 O O . ALA A 1 102 ? 18.553 1.464 -21.699 1.00 88.75 102 ALA A O 1
ATOM 761 N N . GLU A 1 103 ? 17.685 2.378 -23.543 1.00 91.06 103 GLU A N 1
ATOM 762 C CA . GLU A 1 103 ? 17.057 1.128 -23.997 1.00 91.06 103 GLU A CA 1
ATOM 763 C C . GLU A 1 103 ? 18.057 -0.037 -24.090 1.00 91.06 103 GLU A C 1
ATOM 765 O O . GLU A 1 103 ? 17.733 -1.159 -23.705 1.00 91.06 103 GLU A O 1
ATOM 770 N N . ALA A 1 104 ? 19.279 0.211 -24.572 1.00 90.06 104 ALA A N 1
ATOM 771 C CA . ALA A 1 104 ? 20.299 -0.832 -24.694 1.00 90.06 104 ALA A CA 1
ATOM 772 C C . ALA A 1 104 ? 20.699 -1.421 -23.329 1.00 90.06 104 ALA A C 1
ATOM 774 O O . ALA A 1 104 ? 20.884 -2.631 -23.207 1.00 90.06 104 ALA A O 1
ATOM 775 N N . GLU A 1 105 ? 20.779 -0.576 -22.302 1.00 90.62 105 GLU A N 1
ATOM 776 C CA . GLU A 1 105 ? 21.067 -0.987 -20.927 1.00 90.62 105 GLU A CA 1
ATOM 777 C C . GLU A 1 105 ? 19.905 -1.799 -20.345 1.00 90.62 105 GLU A C 1
ATOM 779 O O . GLU A 1 105 ? 20.118 -2.894 -19.823 1.00 90.62 105 GLU A O 1
ATOM 784 N N . LEU A 1 106 ? 18.665 -1.344 -20.561 1.00 91.38 106 LEU A N 1
ATOM 785 C CA . LEU A 1 106 ? 17.469 -2.097 -20.178 1.00 91.38 106 LEU A CA 1
ATOM 786 C C . LEU A 1 106 ? 17.433 -3.480 -20.834 1.00 91.38 106 LEU A C 1
ATOM 788 O O . LEU A 1 106 ? 17.125 -4.462 -20.165 1.00 91.38 106 LEU A O 1
ATOM 792 N N . ARG A 1 107 ? 17.769 -3.584 -22.125 1.00 91.94 107 ARG A N 1
ATOM 793 C CA . ARG A 1 107 ? 17.831 -4.875 -22.834 1.00 91.94 107 ARG A CA 1
ATOM 794 C C . ARG A 1 107 ? 18.929 -5.779 -22.292 1.00 91.94 107 ARG A C 1
ATOM 796 O O . ARG A 1 107 ? 18.731 -6.988 -22.220 1.00 91.94 107 ARG A O 1
ATOM 803 N N . SER A 1 108 ? 20.069 -5.211 -21.905 1.00 89.19 108 SER A N 1
ATOM 804 C CA . SER A 1 108 ? 21.154 -5.978 -21.292 1.00 89.19 108 SER A CA 1
ATOM 805 C C . SER A 1 108 ? 20.759 -6.543 -19.927 1.00 89.19 108 SER A C 1
ATOM 807 O O . SER A 1 108 ? 21.172 -7.652 -19.599 1.00 89.19 108 SER A O 1
ATOM 809 N N . ALA A 1 109 ? 19.985 -5.796 -19.138 1.00 88.81 109 ALA A N 1
ATOM 810 C CA . ALA A 1 109 ? 19.602 -6.191 -17.784 1.00 88.81 109 ALA A CA 1
ATOM 811 C C . ALA A 1 109 ? 18.355 -7.089 -17.740 1.00 88.81 109 ALA A C 1
ATOM 813 O O . ALA A 1 109 ? 18.309 -8.048 -16.976 1.00 88.81 109 ALA A O 1
ATOM 814 N N . LEU A 1 110 ? 17.341 -6.779 -18.551 1.00 90.56 110 LEU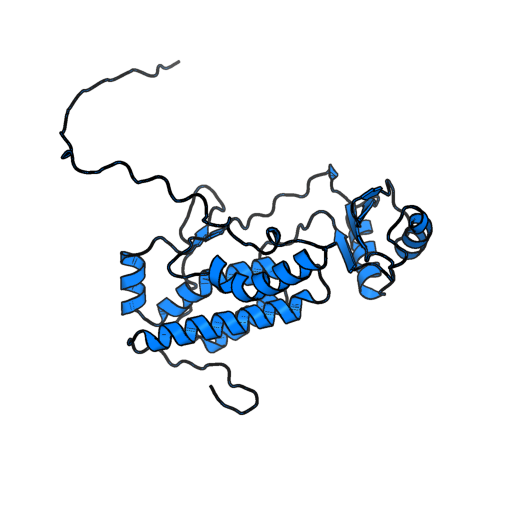 A N 1
ATOM 815 C CA . LEU A 1 110 ? 16.026 -7.426 -18.511 1.00 90.56 110 LEU A CA 1
ATOM 816 C C . LEU A 1 110 ? 15.814 -8.452 -19.631 1.00 90.56 110 LEU A C 1
ATOM 818 O O . LEU A 1 110 ? 14.832 -9.191 -19.616 1.00 90.56 110 LEU A O 1
ATOM 822 N N . GLY A 1 111 ? 16.709 -8.492 -20.618 1.00 90.94 111 GLY A N 1
ATOM 823 C CA . GLY A 1 111 ? 16.600 -9.369 -21.775 1.00 90.94 111 GLY A CA 1
ATOM 824 C C . GLY A 1 111 ? 15.668 -8.837 -22.866 1.00 90.94 111 GLY A C 1
ATOM 825 O O . GLY A 1 111 ? 15.537 -7.632 -23.102 1.00 90.94 111 GLY A O 1
ATOM 826 N N . ALA A 1 112 ? 15.062 -9.764 -23.609 1.00 92.94 112 ALA A N 1
ATOM 827 C CA . ALA A 1 112 ? 14.260 -9.442 -24.781 1.00 92.94 112 ALA A CA 1
ATOM 828 C C . ALA A 1 112 ? 12.844 -8.985 -24.397 1.00 92.94 112 ALA A C 1
ATOM 830 O O . ALA A 1 112 ? 12.048 -9.758 -23.870 1.00 92.94 112 ALA A O 1
ATOM 831 N N . PHE A 1 113 ? 12.522 -7.741 -24.746 1.00 95.75 113 PHE A N 1
ATOM 832 C CA . PHE A 1 113 ? 11.186 -7.160 -24.642 1.00 95.75 113 PHE A CA 1
ATOM 833 C C . PHE A 1 113 ? 10.813 -6.377 -25.909 1.00 95.75 113 PHE A C 1
ATOM 835 O O . PHE A 1 113 ? 11.664 -6.003 -26.725 1.00 95.75 113 PHE A O 1
ATOM 842 N N . GLU A 1 114 ? 9.532 -6.069 -26.036 1.00 95.12 114 GLU A N 1
ATOM 843 C CA . GLU A 1 114 ? 8.926 -5.324 -27.131 1.00 95.12 114 GLU A CA 1
ATOM 844 C C . GLU A 1 114 ? 8.350 -3.986 -26.653 1.00 95.12 114 GLU A C 1
ATOM 846 O O . GLU A 1 114 ? 8.122 -3.765 -25.461 1.00 95.12 114 GLU A O 1
ATOM 851 N N . ASN A 1 115 ? 8.070 -3.103 -27.616 1.00 92.75 115 ASN A N 1
ATOM 852 C CA . ASN A 1 115 ? 7.379 -1.828 -27.412 1.00 92.75 115 ASN A CA 1
ATOM 853 C C . ASN A 1 115 ? 7.932 -0.950 -26.266 1.00 92.75 115 ASN A C 1
ATOM 855 O O . ASN A 1 115 ? 7.136 -0.487 -25.442 1.00 92.75 115 ASN A O 1
ATOM 859 N N . PRO A 1 116 ? 9.255 -0.698 -26.194 1.00 94.69 116 PRO A N 1
ATOM 860 C CA . PRO A 1 116 ? 9.805 0.192 -25.184 1.00 94.69 116 PRO A CA 1
ATOM 861 C C . PRO A 1 116 ? 9.269 1.611 -25.356 1.00 94.69 116 PRO A C 1
ATOM 863 O O . PRO A 1 116 ? 9.326 2.195 -26.440 1.00 94.69 116 PRO A O 1
ATOM 866 N N . ARG A 1 117 ? 8.739 2.164 -24.269 1.00 93.38 117 ARG A N 1
ATOM 867 C CA . ARG A 1 117 ? 8.214 3.528 -24.202 1.00 93.38 117 ARG A CA 1
ATOM 868 C C . ARG A 1 117 ? 8.755 4.211 -22.962 1.00 93.38 117 ARG A C 1
ATOM 870 O O . ARG A 1 117 ? 8.619 3.669 -21.868 1.00 93.38 117 ARG A O 1
ATOM 877 N N . TYR A 1 118 ? 9.330 5.394 -23.136 1.00 91.81 118 TYR A N 1
ATOM 878 C CA . TYR A 1 118 ? 9.720 6.255 -22.029 1.00 91.81 118 TYR A CA 1
ATOM 879 C C . TYR A 1 118 ? 8.698 7.383 -21.876 1.00 91.81 118 TYR A C 1
ATOM 881 O O . TYR A 1 118 ? 8.501 8.177 -22.796 1.00 91.81 118 TYR A O 1
ATOM 889 N N . GLU A 1 119 ? 8.033 7.434 -20.726 1.00 87.88 119 GLU A N 1
ATOM 890 C CA . GLU A 1 119 ? 6.944 8.364 -20.423 1.00 87.88 119 GLU A CA 1
ATOM 891 C C . GLU A 1 119 ? 7.147 8.892 -19.000 1.00 87.88 119 GLU A C 1
ATOM 893 O O . GLU A 1 119 ? 7.184 8.098 -18.072 1.00 87.88 119 GLU A O 1
ATOM 898 N N . GLU A 1 120 ? 7.274 10.208 -18.805 1.00 82.69 120 GLU A N 1
ATOM 899 C CA . GLU A 1 120 ? 7.195 10.847 -17.472 1.00 82.69 120 GLU A CA 1
ATOM 900 C C . GLU A 1 120 ? 8.080 10.213 -16.369 1.00 82.69 120 GLU A C 1
ATOM 902 O O . GLU A 1 120 ? 7.649 10.038 -15.231 1.00 82.69 120 GLU A O 1
ATOM 907 N N . GLY A 1 121 ? 9.329 9.845 -16.679 1.00 86.44 121 GLY A N 1
ATOM 908 C CA . GLY A 1 121 ? 10.228 9.242 -15.681 1.00 86.44 121 GLY A CA 1
ATOM 909 C C . GLY A 1 121 ? 9.951 7.763 -15.397 1.00 86.44 121 GLY A C 1
ATOM 910 O O . GLY A 1 121 ? 10.338 7.241 -14.349 1.00 86.44 121 GLY A O 1
ATOM 911 N N . ARG A 1 122 ? 9.295 7.061 -16.325 1.00 91.19 122 ARG A N 1
ATOM 912 C CA . ARG A 1 122 ? 9.179 5.601 -16.311 1.00 91.19 122 ARG A CA 1
ATOM 913 C C . ARG A 1 122 ? 9.365 5.002 -17.696 1.00 91.19 122 ARG A C 1
ATOM 915 O O . ARG A 1 122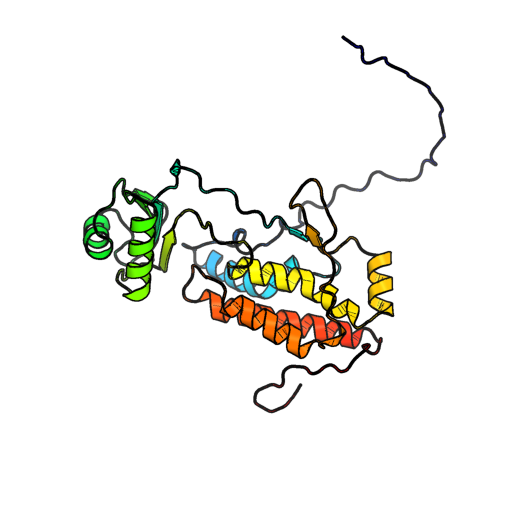 ? 8.957 5.576 -18.705 1.00 91.19 122 ARG A O 1
ATOM 922 N N . TRP A 1 123 ? 9.911 3.797 -17.721 1.00 93.75 123 TRP A N 1
ATOM 923 C CA . TRP A 1 123 ? 9.842 2.928 -18.883 1.00 93.75 123 TRP A CA 1
ATOM 924 C C . TRP A 1 123 ? 8.665 1.975 -18.777 1.00 93.75 123 TRP A C 1
ATOM 926 O O . TRP A 1 123 ? 8.356 1.460 -17.701 1.00 93.75 123 TRP A O 1
ATOM 936 N N . ARG A 1 124 ? 8.042 1.716 -19.922 1.00 95.06 124 ARG A N 1
ATOM 937 C CA . ARG A 1 124 ? 7.089 0.632 -20.131 1.00 95.06 124 ARG A 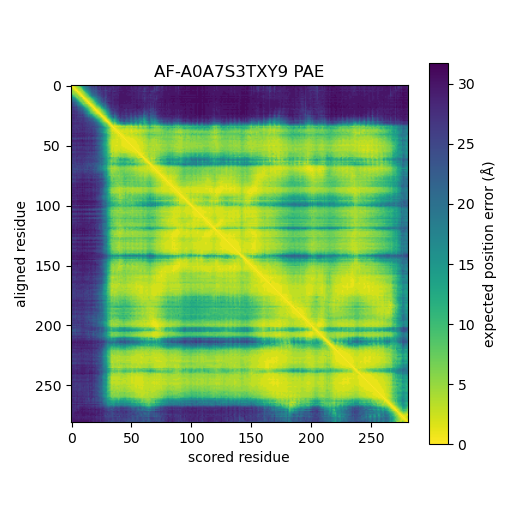CA 1
ATOM 938 C C . ARG A 1 124 ? 7.641 -0.281 -21.206 1.00 95.06 124 ARG A C 1
ATOM 940 O O . ARG A 1 124 ? 7.976 0.183 -22.296 1.00 95.06 124 ARG A O 1
ATOM 947 N N . VAL A 1 125 ? 7.728 -1.563 -20.890 1.00 95.88 125 VAL A N 1
ATOM 948 C CA . VAL A 1 125 ? 8.184 -2.607 -21.810 1.00 95.88 125 VAL A CA 1
ATOM 949 C C . VAL A 1 125 ? 7.220 -3.784 -21.744 1.00 95.88 125 VAL A C 1
ATOM 951 O O . VAL A 1 125 ? 6.553 -3.985 -20.727 1.00 95.88 125 VAL A O 1
ATOM 954 N N . ARG A 1 126 ? 7.124 -4.559 -22.825 1.00 96.56 126 ARG A N 1
ATOM 955 C CA . ARG A 1 126 ? 6.274 -5.750 -22.874 1.00 96.56 126 ARG A CA 1
ATOM 956 C C . ARG A 1 126 ? 7.098 -7.006 -23.114 1.00 96.56 126 ARG A C 1
ATOM 958 O O . ARG A 1 126 ? 7.842 -7.082 -24.085 1.00 96.56 126 ARG A O 1
ATOM 965 N N . PHE A 1 127 ? 6.906 -8.003 -22.267 1.00 96.69 127 PHE A N 1
ATOM 966 C CA . PHE A 1 127 ? 7.410 -9.354 -22.472 1.00 96.69 127 PHE A CA 1
ATOM 967 C C . PHE A 1 127 ? 6.376 -10.205 -23.202 1.00 96.69 127 PHE A C 1
ATOM 969 O O . PHE A 1 127 ? 5.180 -9.923 -23.165 1.00 96.69 127 PHE A O 1
ATOM 976 N N . ALA A 1 128 ? 6.843 -11.271 -23.851 1.00 93.75 128 ALA A N 1
ATOM 977 C CA . ALA A 1 128 ? 5.984 -12.161 -24.629 1.00 93.75 128 ALA A CA 1
ATOM 978 C C . ALA A 1 128 ? 4.911 -12.871 -23.783 1.00 93.75 128 ALA A C 1
ATOM 980 O O . ALA A 1 128 ? 3.885 -13.278 -24.317 1.00 93.75 128 ALA A O 1
ATOM 981 N N . THR A 1 129 ? 5.160 -13.050 -22.481 1.00 91.31 129 THR A N 1
ATOM 982 C CA . THR A 1 129 ? 4.231 -13.692 -21.543 1.00 91.31 129 THR A CA 1
ATOM 983 C C . THR A 1 129 ? 4.311 -13.037 -20.168 1.00 91.31 129 THR A C 1
ATOM 985 O O . THR A 1 129 ? 5.347 -12.472 -19.805 1.00 91.31 129 THR A O 1
ATOM 988 N N . TYR A 1 130 ? 3.245 -13.179 -19.376 1.00 91.38 130 TYR A N 1
ATOM 989 C CA . TYR A 1 130 ? 3.235 -12.822 -17.956 1.00 91.38 130 TYR A CA 1
ATOM 990 C C . TYR A 1 130 ? 4.395 -13.448 -17.169 1.00 91.38 130 TYR A C 1
ATOM 992 O O . TYR A 1 130 ? 5.081 -12.753 -16.430 1.00 91.38 130 TYR A O 1
ATOM 1000 N N . ALA A 1 131 ? 4.652 -14.745 -17.367 1.00 92.44 131 ALA A N 1
ATOM 1001 C CA . ALA A 1 131 ? 5.702 -15.466 -16.647 1.00 92.44 131 ALA A CA 1
ATOM 1002 C C . ALA A 1 131 ? 7.095 -14.883 -16.935 1.00 92.44 131 ALA A C 1
ATOM 1004 O O . ALA A 1 131 ? 7.868 -14.645 -16.014 1.00 92.44 131 ALA A O 1
ATOM 1005 N N . ALA A 1 132 ? 7.383 -14.555 -18.199 1.00 94.56 132 ALA A N 1
ATOM 1006 C CA . ALA A 1 132 ? 8.638 -13.897 -18.565 1.00 94.56 132 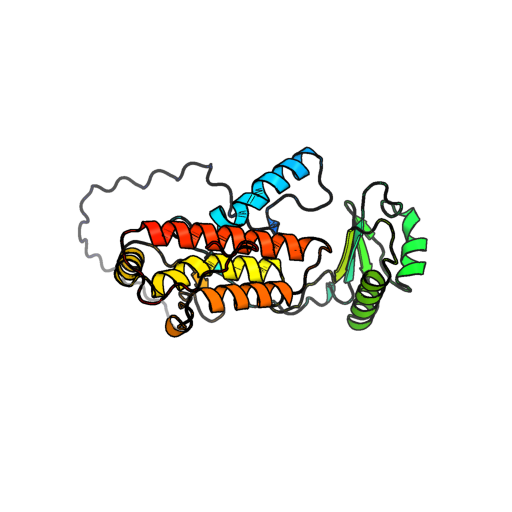ALA A CA 1
ATOM 1007 C C . ALA A 1 132 ? 8.763 -12.494 -17.943 1.00 94.56 132 ALA A C 1
ATOM 1009 O O . ALA A 1 132 ? 9.853 -12.086 -17.548 1.00 94.56 132 ALA A O 1
ATOM 1010 N N . ALA A 1 133 ? 7.652 -11.759 -17.831 1.00 94.88 133 ALA A N 1
ATOM 1011 C CA . ALA A 1 133 ? 7.634 -10.479 -17.131 1.00 94.88 133 ALA A CA 1
ATOM 1012 C C . ALA A 1 133 ? 7.887 -10.638 -15.621 1.00 94.88 133 ALA A C 1
ATOM 1014 O O . ALA A 1 133 ? 8.625 -9.839 -15.048 1.00 94.88 133 ALA A O 1
ATOM 1015 N N . GLU A 1 134 ? 7.310 -11.658 -14.977 1.00 92.56 134 GLU A N 1
ATOM 1016 C CA . GLU A 1 134 ? 7.560 -11.964 -13.562 1.00 92.56 134 GLU A CA 1
ATOM 1017 C C . GLU A 1 134 ? 9.025 -12.306 -13.303 1.00 92.56 134 GLU A C 1
ATOM 1019 O O . GLU A 1 134 ? 9.638 -11.703 -12.422 1.00 92.56 134 GLU A O 1
ATOM 1024 N N . GLU A 1 135 ? 9.602 -13.196 -14.111 1.00 92.56 135 GLU A N 1
ATOM 1025 C CA . GLU A 1 135 ? 11.018 -13.565 -14.023 1.00 92.56 135 GLU A CA 1
ATOM 1026 C C . GLU A 1 135 ? 11.930 -12.342 -14.199 1.00 92.56 135 GLU A C 1
ATOM 1028 O O . GLU A 1 135 ? 12.880 -12.158 -13.435 1.00 92.56 135 GLU A O 1
ATOM 1033 N N . ALA A 1 136 ? 11.619 -11.459 -15.155 1.00 92.81 136 ALA A N 1
ATOM 1034 C CA . ALA A 1 136 ? 12.387 -10.237 -15.378 1.00 92.81 136 ALA A CA 1
ATOM 1035 C C . ALA A 1 136 ? 12.298 -9.259 -14.194 1.00 92.81 136 ALA A C 1
ATOM 1037 O O . ALA A 1 136 ? 13.307 -8.673 -13.798 1.00 92.81 136 ALA A O 1
ATOM 1038 N N . VAL A 1 137 ? 11.109 -9.088 -13.604 1.00 91.62 137 VAL A N 1
ATOM 1039 C CA . VAL A 1 137 ? 10.907 -8.245 -12.412 1.00 91.62 137 VAL A CA 1
ATOM 1040 C C . VAL A 1 137 ? 11.669 -8.805 -11.210 1.00 91.62 137 VAL A C 1
ATOM 1042 O O . VAL A 1 137 ? 12.326 -8.046 -10.489 1.00 91.62 137 VAL A O 1
ATOM 1045 N N . GLU A 1 138 ? 11.603 -10.118 -10.990 1.00 88.56 138 GLU A N 1
ATOM 1046 C CA . GLU A 1 138 ? 12.310 -10.789 -9.899 1.00 88.56 138 GLU A CA 1
ATOM 1047 C C . GLU A 1 138 ? 13.829 -10.655 -10.056 1.00 88.56 138 GLU A C 1
ATOM 1049 O O . GLU A 1 138 ? 14.503 -10.207 -9.123 1.00 88.56 138 GLU A O 1
ATOM 1054 N N . ALA A 1 139 ? 14.358 -10.935 -11.251 1.00 86.62 139 ALA A N 1
ATOM 1055 C CA . ALA A 1 139 ? 15.779 -10.795 -11.553 1.00 86.62 139 ALA A CA 1
ATOM 1056 C C . ALA A 1 139 ? 16.268 -9.351 -11.355 1.00 86.62 139 ALA A C 1
ATOM 1058 O O . ALA A 1 139 ? 17.286 -9.126 -10.695 1.00 86.62 139 ALA A O 1
ATOM 1059 N N . ALA A 1 140 ? 15.515 -8.363 -11.852 1.00 86.69 140 ALA A N 1
ATOM 1060 C CA . ALA A 1 140 ? 15.848 -6.949 -11.688 1.00 86.69 140 ALA A CA 1
ATOM 1061 C C . ALA A 1 140 ? 15.876 -6.518 -10.214 1.00 86.69 140 ALA A C 1
ATOM 1063 O O . ALA A 1 140 ? 16.739 -5.738 -9.806 1.00 86.69 140 ALA A O 1
ATOM 1064 N N . THR A 1 141 ? 14.946 -7.043 -9.411 1.00 79.19 141 THR A N 1
ATOM 1065 C CA . THR A 1 141 ? 14.820 -6.703 -7.988 1.00 79.19 141 THR A CA 1
ATOM 1066 C C . THR A 1 141 ? 15.907 -7.365 -7.142 1.00 79.19 141 THR A C 1
ATOM 1068 O O . THR A 1 141 ? 16.454 -6.719 -6.248 1.00 79.19 141 THR A O 1
ATOM 1071 N N . ALA A 1 142 ? 16.239 -8.629 -7.417 1.00 73.44 142 ALA A N 1
ATOM 1072 C CA . ALA A 1 142 ? 17.221 -9.393 -6.648 1.00 73.44 142 ALA A CA 1
ATOM 1073 C C . ALA A 1 142 ? 18.671 -8.952 -6.907 1.00 73.44 142 ALA A C 1
ATOM 1075 O O . ALA A 1 142 ? 19.502 -9.022 -6.002 1.00 73.44 142 ALA A O 1
ATOM 1076 N N . ALA A 1 143 ? 18.977 -8.502 -8.126 1.00 63.12 143 ALA A N 1
ATOM 1077 C CA . ALA A 1 143 ? 20.345 -8.208 -8.550 1.00 63.12 143 ALA A CA 1
ATOM 1078 C C . ALA A 1 143 ? 20.738 -6.724 -8.459 1.00 63.12 143 ALA A C 1
ATOM 1080 O O . ALA A 1 143 ? 21.864 -6.388 -8.817 1.00 63.12 143 ALA A O 1
ATOM 1081 N N . ASP A 1 144 ? 19.821 -5.837 -8.049 1.00 73.25 144 ASP A N 1
ATOM 1082 C CA . ASP A 1 144 ? 19.960 -4.381 -8.236 1.00 73.25 144 ASP A CA 1
ATOM 1083 C C . ASP A 1 144 ? 20.461 -4.037 -9.655 1.00 73.25 144 ASP A C 1
ATOM 1085 O O . ASP A 1 144 ? 21.253 -3.123 -9.868 1.00 73.25 144 ASP A O 1
ATOM 1089 N N . ALA A 1 145 ? 20.019 -4.833 -10.638 1.00 80.62 145 ALA A N 1
ATOM 1090 C CA . ALA A 1 145 ? 20.620 -4.912 -11.972 1.00 80.62 145 ALA A CA 1
ATOM 1091 C C . ALA A 1 145 ? 20.393 -3.659 -12.824 1.00 80.62 145 ALA A C 1
ATOM 1093 O O . ALA A 1 145 ? 20.892 -3.570 -13.943 1.00 80.62 145 ALA A O 1
ATOM 1094 N N . LEU A 1 146 ? 19.624 -2.707 -12.302 1.00 84.81 146 LEU A N 1
ATOM 1095 C CA . LEU A 1 146 ? 19.300 -1.447 -12.943 1.00 84.81 146 LEU A CA 1
ATOM 1096 C C . LEU A 1 146 ? 19.658 -0.293 -12.000 1.00 84.81 146 LEU A C 1
ATOM 1098 O O . LEU A 1 146 ? 18.771 0.250 -11.331 1.00 84.81 146 LEU A O 1
ATOM 1102 N N . PRO A 1 147 ? 20.946 0.094 -11.933 1.00 82.31 147 PRO A N 1
ATOM 1103 C CA . PRO A 1 147 ? 21.347 1.340 -11.295 1.00 82.31 147 PRO A CA 1
ATOM 1104 C C . PRO A 1 147 ? 20.547 2.503 -11.898 1.00 82.31 147 PRO A C 1
ATOM 1106 O O . PRO A 1 147 ? 20.450 2.632 -13.113 1.00 82.31 147 PRO A O 1
ATOM 1109 N N . GLY A 1 148 ? 19.908 3.312 -11.053 1.00 85.19 148 GLY A N 1
ATOM 1110 C CA . GLY A 1 148 ? 19.015 4.390 -11.496 1.00 85.19 148 GLY A CA 1
ATOM 1111 C C . GLY A 1 148 ? 17.540 3.997 -11.646 1.00 85.19 148 GLY A C 1
ATOM 1112 O O . GLY A 1 148 ? 16.709 4.870 -11.899 1.00 85.19 148 GLY A O 1
ATOM 1113 N N . ALA A 1 149 ? 17.167 2.728 -11.443 1.00 88.38 149 ALA A N 1
ATOM 1114 C CA . ALA A 1 149 ? 15.768 2.342 -11.267 1.00 88.38 149 ALA A CA 1
ATOM 1115 C C . ALA A 1 149 ? 15.339 2.499 -9.797 1.00 88.38 149 ALA A C 1
ATOM 1117 O O . ALA A 1 149 ? 15.928 1.929 -8.879 1.00 88.38 149 ALA A O 1
ATOM 1118 N N . ILE A 1 150 ? 14.252 3.234 -9.574 1.00 87.62 150 ILE A N 1
ATOM 1119 C CA . ILE A 1 150 ? 13.607 3.392 -8.264 1.00 87.62 150 ILE A CA 1
ATOM 1120 C C . ILE A 1 150 ? 12.850 2.112 -7.892 1.00 87.62 150 ILE A C 1
ATOM 1122 O O . ILE A 1 150 ? 12.881 1.676 -6.739 1.00 87.62 150 ILE A O 1
ATOM 1126 N N . ALA A 1 151 ? 12.132 1.536 -8.859 1.00 88.56 151 ALA A N 1
ATOM 1127 C CA . ALA A 1 151 ? 11.360 0.310 -8.699 1.00 88.56 151 ALA A CA 1
ATOM 1128 C C . ALA A 1 151 ? 11.096 -0.345 -10.060 1.00 88.56 151 ALA A C 1
ATOM 1130 O O . ALA A 1 151 ? 10.924 0.349 -11.064 1.00 88.56 151 ALA A O 1
ATOM 1131 N N . VAL A 1 152 ? 11.004 -1.674 -10.067 1.00 91.06 152 VAL A N 1
ATOM 1132 C CA . VAL A 1 152 ? 10.650 -2.489 -11.235 1.00 91.06 152 VAL A CA 1
ATOM 1133 C C . VAL A 1 152 ? 9.497 -3.396 -10.832 1.00 91.06 152 VAL A C 1
ATOM 1135 O O . VAL A 1 152 ? 9.576 -4.071 -9.808 1.00 91.06 152 VAL A O 1
ATOM 1138 N N . PHE A 1 153 ? 8.396 -3.369 -11.578 1.00 91.50 153 PHE A N 1
ATOM 1139 C CA . PHE A 1 153 ? 7.194 -4.126 -11.229 1.00 91.50 153 PHE A CA 1
ATOM 1140 C C . PHE A 1 153 ? 6.294 -4.357 -12.440 1.00 91.50 153 PHE A C 1
ATOM 1142 O O . PHE A 1 153 ? 6.318 -3.610 -13.415 1.00 91.50 153 PHE A O 1
ATOM 1149 N N . LEU A 1 154 ? 5.453 -5.385 -12.354 1.00 92.81 154 LEU A N 1
ATOM 1150 C CA . LEU A 1 154 ? 4.374 -5.604 -13.312 1.00 92.81 154 LEU A CA 1
ATOM 1151 C C . LEU A 1 154 ? 3.394 -4.431 -13.294 1.00 92.81 154 LEU A C 1
ATOM 1153 O O . LEU A 1 154 ? 2.979 -3.989 -12.221 1.00 92.81 154 LEU A O 1
ATOM 1157 N N . PHE A 1 155 ? 2.967 -3.974 -14.471 1.00 91.38 155 PHE A N 1
ATOM 1158 C CA . PHE A 1 155 ? 2.010 -2.873 -14.591 1.00 91.38 155 PHE A CA 1
ATOM 1159 C C . PHE A 1 155 ? 0.701 -3.194 -13.859 1.00 91.38 155 PHE A C 1
ATOM 1161 O O . PHE A 1 155 ? 0.152 -2.356 -13.140 1.00 91.38 155 PHE A O 1
ATOM 1168 N N . TYR A 1 156 ? 0.209 -4.425 -14.015 1.00 89.88 156 TYR A N 1
ATOM 1169 C CA . TYR A 1 156 ? -0.965 -4.901 -13.304 1.00 89.88 156 TYR A CA 1
ATOM 1170 C C . TYR A 1 156 ? -0.572 -5.609 -12.006 1.00 89.88 156 TYR A C 1
ATOM 1172 O O . TYR A 1 156 ? 0.021 -6.686 -12.018 1.00 89.88 156 TYR A O 1
ATOM 1180 N N . ASN A 1 157 ? -0.959 -5.042 -10.862 1.00 87.81 157 ASN A N 1
ATOM 1181 C CA . ASN A 1 157 ? -0.839 -5.738 -9.586 1.00 87.81 157 ASN A CA 1
ATOM 1182 C C . ASN A 1 157 ? -2.055 -6.656 -9.391 1.00 87.81 157 ASN A C 1
ATOM 1184 O O . ASN A 1 157 ? -3.098 -6.215 -8.905 1.00 87.81 157 ASN A O 1
ATOM 1188 N N . GLY A 1 158 ? -1.912 -7.930 -9.763 1.00 87.81 158 GLY A N 1
ATOM 1189 C CA . GLY A 1 158 ? -2.942 -8.962 -9.590 1.00 87.81 158 GLY A CA 1
ATOM 1190 C C . GLY A 1 158 ? -3.011 -9.577 -8.189 1.00 87.81 158 GLY A C 1
ATOM 1191 O O . GLY A 1 158 ? -3.877 -10.410 -7.930 1.00 87.81 158 GLY A O 1
ATOM 1192 N N . ARG A 1 159 ? -2.129 -9.183 -7.258 1.00 90.25 159 ARG A N 1
ATOM 1193 C CA . ARG A 1 159 ? -2.081 -9.780 -5.912 1.00 90.25 159 ARG A CA 1
ATOM 1194 C C . ARG A 1 159 ? -3.378 -9.506 -5.147 1.00 90.25 159 ARG A C 1
ATOM 1196 O O . ARG A 1 159 ? -3.920 -8.405 -5.291 1.00 90.25 159 ARG A O 1
ATOM 1203 N N . PRO A 1 160 ? -3.848 -10.422 -4.282 1.00 91.69 160 PRO A N 1
ATOM 1204 C CA . PRO A 1 160 ? -5.000 -10.166 -3.418 1.00 91.69 160 PRO A CA 1
ATOM 1205 C C . PRO A 1 160 ? -4.867 -8.844 -2.653 1.00 91.69 160 PRO A C 1
ATOM 1207 O O . PRO A 1 160 ? -3.762 -8.458 -2.275 1.00 91.69 160 PRO A O 1
ATOM 1210 N N . TYR A 1 161 ? -5.983 -8.151 -2.400 1.00 89.38 161 TYR A N 1
ATOM 1211 C CA . TYR A 1 161 ? -5.973 -6.833 -1.750 1.00 89.38 161 TYR A CA 1
ATOM 1212 C C . TYR A 1 161 ? -5.191 -6.835 -0.427 1.00 89.38 161 TYR A C 1
ATOM 1214 O O . TYR A 1 161 ? -4.342 -5.982 -0.225 1.00 89.38 161 TYR A O 1
ATOM 1222 N N . LEU A 1 162 ? -5.397 -7.823 0.447 1.00 90.12 162 LEU A N 1
ATOM 1223 C CA . LEU A 1 162 ? -4.693 -7.923 1.738 1.00 90.12 162 LEU A CA 1
ATOM 1224 C C . LEU A 1 162 ? -3.290 -8.551 1.647 1.00 90.12 162 LEU A C 1
ATOM 1226 O O . LEU A 1 162 ? -2.679 -8.830 2.666 1.00 90.12 162 LEU A O 1
ATOM 1230 N N . ALA A 1 163 ? -2.780 -8.789 0.437 1.00 92.12 163 ALA A N 1
ATOM 1231 C CA . ALA A 1 163 ? -1.405 -9.234 0.209 1.00 92.12 163 ALA A CA 1
ATOM 1232 C C . ALA A 1 163 ? -0.489 -8.087 -0.257 1.00 92.12 163 ALA A C 1
ATOM 1234 O O . ALA A 1 163 ? 0.675 -8.320 -0.589 1.00 92.12 163 ALA A O 1
ATOM 1235 N N . ARG A 1 164 ? -1.002 -6.849 -0.322 1.00 91.25 164 ARG A N 1
ATOM 1236 C CA . ARG A 1 164 ? -0.235 -5.653 -0.704 1.00 91.25 164 ARG A CA 1
ATOM 1237 C C . ARG A 1 164 ? -0.032 -4.776 0.526 1.00 91.25 164 ARG A C 1
ATOM 1239 O O . ARG A 1 164 ? -0.934 -4.624 1.346 1.00 91.25 164 ARG A O 1
ATOM 1246 N N . GLY A 1 165 ? 1.163 -4.225 0.674 1.00 90.94 165 GLY A N 1
ATOM 1247 C CA . GLY A 1 165 ? 1.586 -3.586 1.917 1.00 90.94 165 GLY A CA 1
ATOM 1248 C C . GLY A 1 165 ? 0.713 -2.407 2.343 1.00 90.94 165 GLY A C 1
ATOM 1249 O O . GLY A 1 165 ? 0.138 -2.417 3.430 1.00 90.94 165 GLY A O 1
ATOM 1250 N N . TRP A 1 166 ? 0.547 -1.423 1.456 1.00 89.31 166 TRP A N 1
ATOM 1251 C CA . TRP A 1 166 ? -0.264 -0.230 1.724 1.00 89.31 166 TRP A CA 1
ATOM 1252 C C . TRP A 1 166 ? -1.741 -0.549 1.966 1.00 89.31 166 TRP A C 1
ATOM 1254 O O . TRP A 1 166 ? -2.328 -0.025 2.903 1.00 89.31 166 TRP A O 1
ATOM 1264 N N . THR A 1 167 ? -2.330 -1.462 1.195 1.00 90.44 167 THR A N 1
ATOM 1265 C CA . THR A 1 167 ? -3.739 -1.858 1.355 1.00 90.44 167 THR A CA 1
ATOM 1266 C C . THR A 1 167 ? -3.977 -2.667 2.631 1.00 90.44 167 THR A C 1
ATOM 1268 O O . THR A 1 167 ? -5.045 -2.562 3.238 1.00 90.44 167 THR A O 1
ATOM 1271 N N . THR A 1 168 ? -2.987 -3.451 3.070 1.00 91.94 168 THR A N 1
ATOM 1272 C CA . THR A 1 168 ? -3.005 -4.147 4.367 1.00 91.94 168 THR A CA 1
ATOM 1273 C C . THR A 1 168 ? -2.970 -3.140 5.508 1.00 91.94 168 THR A C 1
ATOM 1275 O O . THR A 1 168 ? -3.796 -3.222 6.413 1.00 91.94 168 THR A O 1
ATOM 1278 N N . PHE A 1 169 ? -2.089 -2.140 5.423 1.00 91.19 169 PHE A N 1
ATOM 1279 C CA . PHE A 1 169 ? -2.048 -1.025 6.366 1.00 91.19 169 PHE A CA 1
ATOM 1280 C C . PHE A 1 169 ? -3.361 -0.244 6.404 1.00 91.19 169 PHE A C 1
ATOM 1282 O O . PHE A 1 169 ? -3.937 -0.095 7.475 1.00 91.19 169 PHE A O 1
ATOM 1289 N N . GLU A 1 170 ? -3.870 0.199 5.252 1.00 88.56 170 GLU A N 1
ATOM 1290 C CA . GLU A 1 170 ? -5.138 0.927 5.141 1.00 88.56 170 GLU A CA 1
ATOM 1291 C C . GLU A 1 170 ? -6.279 0.112 5.764 1.00 88.56 170 GLU A C 1
ATOM 1293 O O . GLU A 1 170 ? -7.067 0.621 6.563 1.00 88.56 170 GLU A O 1
ATOM 1298 N N . SER A 1 171 ? -6.345 -1.182 5.452 1.00 88.50 171 SER A N 1
ATOM 1299 C CA . SER A 1 171 ? -7.321 -2.091 6.046 1.00 88.50 171 SER A CA 1
ATOM 1300 C C . SER A 1 171 ? -7.193 -2.155 7.567 1.00 88.50 171 SER A C 1
ATOM 1302 O O . SER A 1 171 ? -8.204 -2.036 8.256 1.00 88.50 171 SER A O 1
ATOM 1304 N N . ALA A 1 172 ? -5.970 -2.318 8.073 1.00 89.69 172 ALA A N 1
ATOM 1305 C CA . ALA A 1 172 ? -5.687 -2.397 9.496 1.00 89.69 172 ALA A CA 1
ATOM 1306 C C . ALA A 1 172 ? -6.136 -1.132 10.228 1.00 89.69 172 ALA A C 1
ATOM 1308 O O . ALA A 1 172 ? -7.015 -1.217 11.087 1.00 89.69 172 ALA A O 1
ATOM 1309 N N . VAL A 1 173 ? -5.632 0.040 9.821 1.00 88.88 173 VAL A N 1
ATOM 1310 C CA . VAL A 1 173 ? -5.957 1.304 10.494 1.00 88.88 173 VAL A CA 1
ATOM 1311 C C . VAL A 1 173 ? -7.461 1.583 10.462 1.00 88.88 173 VAL A C 1
ATOM 1313 O O . VAL A 1 173 ? -8.026 1.972 11.477 1.00 88.88 173 VAL A O 1
ATOM 1316 N N . SER A 1 174 ? -8.151 1.272 9.356 1.00 87.19 174 SER A N 1
ATOM 1317 C CA . SER A 1 174 ? -9.607 1.474 9.234 1.00 87.19 174 SER A CA 1
ATOM 1318 C C . SER A 1 174 ? -10.426 0.680 10.247 1.00 87.19 174 SER A C 1
ATOM 1320 O O . SER A 1 174 ? -11.521 1.104 10.611 1.00 87.19 174 SER A O 1
ATOM 1322 N N . THR A 1 175 ? -9.921 -0.484 10.653 1.00 85.62 175 THR A N 1
ATOM 1323 C CA . THR A 1 175 ? -10.609 -1.410 11.561 1.00 85.62 175 THR A CA 1
ATOM 1324 C C . THR A 1 175 ? -10.067 -1.374 12.981 1.00 85.62 175 THR A C 1
ATOM 1326 O O . THR A 1 175 ? -10.675 -1.977 13.857 1.00 85.62 175 THR A O 1
ATOM 1329 N N . GLU A 1 176 ? -8.951 -0.680 13.223 1.00 86.12 176 GLU A N 1
ATOM 1330 C CA . GLU A 1 176 ? -8.290 -0.669 14.525 1.00 86.12 176 GLU A CA 1
ATOM 1331 C C . GLU A 1 176 ? -9.250 -0.138 15.586 1.00 86.12 176 GLU A C 1
ATOM 1333 O O . GLU A 1 176 ? -9.629 -0.879 16.478 1.00 86.12 176 GLU A O 1
ATOM 1338 N N . ALA A 1 177 ? -9.772 1.082 15.426 1.00 80.38 177 ALA A N 1
ATOM 1339 C CA . ALA A 1 177 ? -10.698 1.654 16.400 1.00 80.38 17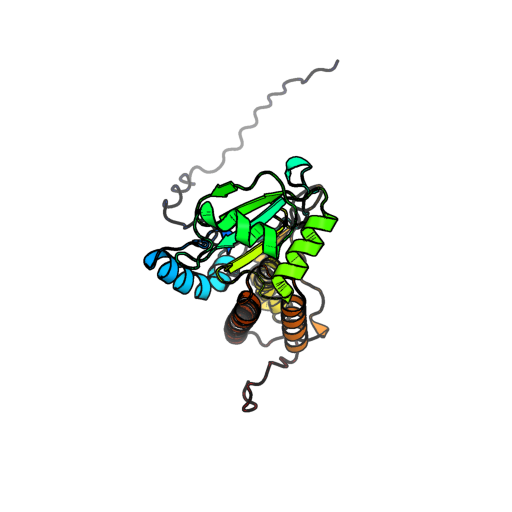7 ALA A CA 1
ATOM 1340 C C . ALA A 1 177 ? -11.911 0.747 16.680 1.00 80.38 177 ALA A C 1
ATOM 1342 O O . ALA A 1 177 ? -12.279 0.589 17.835 1.00 80.38 177 ALA A O 1
ATOM 1343 N N . ILE A 1 178 ? -12.478 0.094 15.656 1.00 80.56 178 ILE A N 1
ATOM 1344 C CA . ILE A 1 178 ? -13.592 -0.858 15.825 1.00 80.56 178 ILE A CA 1
ATOM 1345 C C . ILE A 1 178 ? -13.165 -2.036 16.705 1.00 80.56 178 ILE A C 1
ATOM 1347 O O . ILE A 1 178 ? -13.860 -2.389 17.650 1.00 80.56 178 ILE A O 1
ATOM 1351 N N . ALA A 1 179 ? -12.013 -2.636 16.407 1.00 81.88 179 ALA A N 1
ATOM 1352 C CA . ALA A 1 179 ? -11.507 -3.768 17.169 1.00 81.88 179 ALA A CA 1
ATOM 1353 C C . ALA A 1 179 ? -11.194 -3.393 18.621 1.00 81.88 179 ALA A C 1
ATOM 1355 O O . ALA A 1 179 ? -11.384 -4.204 19.518 1.00 81.88 179 ALA A O 1
ATOM 1356 N N . TRP A 1 180 ? -10.752 -2.159 18.860 1.00 78.94 180 TRP A N 1
ATOM 1357 C CA . TRP A 1 180 ? -10.535 -1.667 20.211 1.00 78.94 180 TRP A CA 1
ATOM 1358 C C . TRP A 1 180 ? -11.839 -1.417 20.972 1.00 78.94 180 TRP A C 1
ATOM 1360 O O . TRP A 1 180 ? -11.879 -1.667 22.170 1.00 78.94 180 TRP A O 1
ATOM 1370 N N . LEU A 1 181 ? -12.912 -0.977 20.310 1.00 79.38 181 LEU A N 1
ATOM 1371 C CA . LEU A 1 181 ? -14.215 -0.780 20.959 1.00 79.38 181 LEU A CA 1
ATOM 1372 C C . LEU A 1 181 ? -14.828 -2.076 21.493 1.00 79.38 181 LEU A C 1
ATOM 1374 O O . LEU A 1 181 ? -15.624 -2.013 22.423 1.00 79.38 181 LEU A O 1
ATOM 1378 N N . ALA A 1 182 ? -14.409 -3.239 20.987 1.00 78.06 182 ALA A N 1
ATOM 1379 C CA . ALA A 1 182 ? -14.793 -4.526 21.563 1.00 78.06 182 ALA A CA 1
ATOM 1380 C C . ALA A 1 182 ? -14.332 -4.697 23.027 1.00 78.06 182 ALA A C 1
ATOM 1382 O O . ALA A 1 182 ? -14.897 -5.512 23.744 1.00 78.06 182 ALA A O 1
ATOM 1383 N N . PHE A 1 183 ? -13.340 -3.916 23.473 1.00 77.31 183 PHE A N 1
ATOM 1384 C CA . PHE A 1 183 ? -12.853 -3.889 24.856 1.00 77.31 183 PHE A CA 1
ATOM 1385 C C . PHE A 1 183 ? -13.490 -2.775 25.699 1.00 77.31 183 PHE A C 1
ATOM 1387 O O . PHE A 1 183 ? -13.199 -2.681 26.881 1.00 77.31 183 PHE A O 1
ATOM 1394 N N . PHE A 1 184 ? -14.317 -1.902 25.125 1.00 80.81 184 PHE A N 1
ATOM 1395 C CA . PHE A 1 184 ? -14.975 -0.803 25.842 1.00 80.81 184 PHE A CA 1
ATOM 1396 C C . PHE A 1 184 ? -16.467 -0.870 25.527 1.00 80.81 184 PHE A C 1
ATOM 1398 O O . PHE A 1 184 ? -16.947 -0.164 24.642 1.00 80.81 184 PHE A O 1
ATOM 1405 N N . SER A 1 185 ? -17.193 -1.782 26.174 1.00 79.44 185 SER A N 1
ATOM 1406 C CA . SER A 1 185 ? -18.574 -2.114 25.806 1.00 79.44 185 SER A CA 1
ATOM 1407 C C . SER A 1 185 ? -19.533 -0.918 25.897 1.00 79.44 185 SER A C 1
ATOM 1409 O O . SER A 1 185 ? -20.422 -0.768 25.050 1.00 79.44 185 SER A O 1
ATOM 1411 N N . GLY A 1 186 ? -19.337 -0.020 26.867 1.00 85.44 186 GLY A N 1
ATOM 1412 C CA . GLY A 1 186 ? -20.132 1.194 27.035 1.00 85.44 186 GLY A CA 1
ATOM 1413 C C . GLY A 1 186 ? -19.896 2.199 25.909 1.00 85.44 186 GLY A C 1
ATOM 1414 O O . GLY A 1 186 ? -20.847 2.670 25.272 1.00 85.44 186 GLY A O 1
ATOM 1415 N N . LEU A 1 187 ? -18.631 2.504 25.635 1.00 83.31 187 LEU A N 1
ATOM 1416 C CA . LEU A 1 187 ? -18.203 3.398 24.568 1.00 83.31 187 LEU A CA 1
ATOM 1417 C C . LEU A 1 187 ? -18.544 2.817 23.197 1.00 83.31 187 LEU A C 1
ATOM 1419 O O . LEU A 1 187 ? -19.079 3.536 22.359 1.00 83.31 187 LEU A O 1
ATOM 1423 N N . GLY A 1 188 ? -18.291 1.530 22.976 1.00 83.06 188 GLY A N 1
ATOM 1424 C CA . GLY A 1 188 ? -18.627 0.810 21.751 1.00 83.06 188 GLY A CA 1
ATOM 1425 C C . GLY A 1 188 ? -20.102 0.969 21.415 1.00 83.06 188 GLY A C 1
ATOM 1426 O O . GLY A 1 188 ? -20.436 1.494 20.352 1.00 83.06 188 GLY A O 1
ATOM 1427 N N . LYS A 1 189 ? -20.980 0.670 22.378 1.00 85.06 189 LYS A N 1
ATOM 1428 C CA . LYS A 1 189 ? -22.425 0.856 22.217 1.00 85.06 189 LYS A CA 1
ATOM 1429 C C . LYS A 1 189 ? -22.806 2.313 21.942 1.00 85.06 189 LYS A C 1
ATOM 1431 O O . LYS A 1 189 ? -23.613 2.583 21.054 1.00 85.06 189 LYS A O 1
ATOM 1436 N N . LEU A 1 190 ? -22.222 3.267 22.671 1.00 85.94 190 LEU A N 1
ATOM 1437 C CA . LEU A 1 190 ? -22.489 4.691 22.450 1.00 85.94 190 LEU A CA 1
ATOM 1438 C C . LEU A 1 190 ? -22.107 5.126 21.028 1.00 85.94 190 LEU A C 1
ATOM 1440 O O . LEU A 1 190 ? -22.834 5.902 20.408 1.00 85.94 190 LEU A O 1
ATOM 1444 N N . LEU A 1 191 ? -20.968 4.662 20.517 1.00 83.75 191 LEU A N 1
ATOM 1445 C CA . LEU A 1 191 ? -20.496 5.023 19.184 1.00 83.75 191 LEU A CA 1
ATOM 1446 C C . LEU A 1 191 ? -21.320 4.352 18.087 1.00 83.75 191 LEU A C 1
ATOM 1448 O O . LEU A 1 191 ? -21.666 5.028 17.121 1.00 83.75 191 LEU A O 1
ATOM 1452 N N . GLU A 1 192 ? -21.707 3.091 18.260 1.00 82.00 192 GLU A N 1
ATOM 1453 C CA . GLU A 1 192 ? -22.633 2.401 17.354 1.00 82.00 192 GLU A CA 1
ATOM 1454 C C . GLU A 1 192 ? -23.987 3.118 17.248 1.00 82.00 192 GLU A C 1
ATOM 1456 O O . GLU A 1 192 ? -24.535 3.254 16.156 1.00 82.00 192 GLU A O 1
ATOM 1461 N N . GLU A 1 193 ? -24.516 3.636 18.362 1.00 85.75 193 GLU A N 1
ATOM 1462 C CA . GLU A 1 193 ? -25.785 4.376 18.376 1.00 85.75 193 GLU A CA 1
ATOM 1463 C C . GLU A 1 193 ? -25.688 5.769 17.729 1.00 85.75 193 GLU A C 1
ATOM 1465 O O . GLU A 1 193 ? -26.701 6.327 17.293 1.00 85.75 193 GLU A O 1
ATOM 1470 N N . ARG A 1 194 ? -24.497 6.380 17.712 1.00 86.19 194 ARG A N 1
ATOM 1471 C CA . ARG A 1 194 ? -24.316 7.804 17.369 1.00 86.19 194 ARG A CA 1
ATOM 1472 C C . ARG A 1 194 ? -23.621 8.047 16.039 1.00 86.19 194 ARG A C 1
ATOM 1474 O O . ARG A 1 194 ? -23.786 9.136 15.485 1.00 86.19 194 ARG A O 1
ATOM 1481 N N . LEU A 1 195 ? -22.832 7.097 15.552 1.00 84.94 195 LEU A N 1
ATOM 1482 C CA . LEU A 1 195 ? -21.982 7.271 14.381 1.00 84.94 195 LEU A CA 1
ATOM 1483 C C . LEU A 1 195 ? -22.404 6.361 13.232 1.00 84.94 195 LEU A C 1
ATOM 1485 O O . LEU A 1 195 ? -23.009 5.308 13.409 1.00 84.94 195 LEU A O 1
ATOM 1489 N N . ALA A 1 196 ? -22.055 6.785 12.019 1.00 85.94 196 ALA A N 1
ATOM 1490 C CA . ALA A 1 196 ? -22.169 5.924 10.854 1.00 85.94 196 ALA A CA 1
ATOM 1491 C C . ALA A 1 196 ? -21.183 4.743 10.959 1.00 85.94 196 ALA A C 1
ATOM 1493 O O . ALA A 1 196 ? -20.114 4.893 11.560 1.00 85.94 196 ALA A O 1
ATOM 1494 N N . PRO A 1 197 ? -21.482 3.596 10.318 1.00 85.75 197 PRO A N 1
ATOM 1495 C CA . PRO A 1 197 ? -20.560 2.472 10.270 1.00 85.75 197 PRO A CA 1
ATOM 1496 C C . PRO A 1 197 ? -19.175 2.885 9.771 1.00 85.75 197 PRO A C 1
ATOM 1498 O O . PRO A 1 197 ? -19.034 3.591 8.764 1.00 85.75 197 PRO A O 1
ATOM 1501 N N . LYS A 1 198 ? -18.138 2.422 10.472 1.00 86.31 198 LYS A N 1
ATOM 1502 C CA . LYS A 1 198 ? -16.763 2.835 10.185 1.00 86.31 198 LYS A CA 1
ATOM 1503 C C . LYS A 1 198 ? -16.222 2.228 8.889 1.00 86.31 198 LYS A C 1
ATOM 1505 O O . LYS A 1 198 ? -15.543 2.923 8.133 1.00 86.31 198 LYS A O 1
ATOM 1510 N N . VAL A 1 199 ? -16.531 0.965 8.600 1.00 87.62 199 VAL A N 1
ATOM 1511 C CA . VAL A 1 199 ? -16.127 0.304 7.352 1.00 87.62 199 VAL A CA 1
ATOM 1512 C C . VAL A 1 199 ? -17.343 -0.327 6.684 1.00 87.62 199 VAL A C 1
ATOM 1514 O O . VAL A 1 199 ? -18.108 -1.046 7.322 1.00 87.62 199 VAL A O 1
ATOM 1517 N N . ILE A 1 200 ? -17.501 -0.066 5.387 1.00 90.50 200 ILE A N 1
ATOM 1518 C CA . ILE A 1 200 ? -18.536 -0.647 4.533 1.00 90.50 200 ILE A CA 1
ATOM 1519 C C . ILE A 1 200 ? -17.849 -1.458 3.434 1.00 90.50 200 ILE A C 1
ATOM 1521 O O . ILE A 1 200 ? -17.145 -0.917 2.584 1.00 90.50 200 ILE A O 1
ATOM 1525 N N . GLU A 1 201 ? -18.060 -2.766 3.440 1.00 90.62 201 GLU A N 1
ATOM 1526 C CA . GLU A 1 201 ? -17.678 -3.681 2.373 1.00 90.62 201 GLU A CA 1
ATOM 1527 C C . GLU A 1 201 ? -18.636 -3.548 1.192 1.00 90.62 201 GLU A C 1
ATOM 1529 O O . GLU A 1 201 ? -19.849 -3.655 1.352 1.00 90.62 201 GLU A O 1
ATOM 1534 N N . ILE A 1 202 ? -18.091 -3.400 -0.012 1.00 92.06 202 ILE A N 1
ATOM 1535 C CA . ILE A 1 202 ? -18.875 -3.410 -1.260 1.00 92.06 202 ILE A CA 1
ATOM 1536 C C . ILE A 1 202 ? -18.505 -4.592 -2.163 1.00 92.06 202 ILE A C 1
ATOM 1538 O O . ILE A 1 202 ? -18.687 -4.557 -3.375 1.00 92.06 202 ILE A O 1
ATOM 1542 N N . ASN A 1 203 ? -17.964 -5.655 -1.564 1.00 83.00 203 ASN A N 1
ATOM 1543 C CA . ASN A 1 203 ? -17.681 -6.910 -2.249 1.00 83.00 203 ASN A CA 1
ATOM 1544 C C . ASN A 1 203 ? -18.950 -7.780 -2.275 1.00 83.00 203 ASN A C 1
ATOM 1546 O O . ASN A 1 203 ? -19.358 -8.319 -1.244 1.00 83.00 203 ASN A O 1
ATOM 1550 N N . GLY A 1 204 ? -19.569 -7.933 -3.446 1.00 78.56 204 GLY A N 1
ATOM 1551 C CA . GLY A 1 204 ? -20.719 -8.821 -3.654 1.00 78.56 204 GLY A CA 1
ATOM 1552 C C . GLY A 1 204 ? -22.006 -8.089 -4.039 1.00 78.56 204 GLY A C 1
ATOM 1553 O O . GLY A 1 204 ? -21.959 -7.022 -4.638 1.00 78.56 204 GLY A O 1
ATOM 1554 N N . GLU A 1 205 ? -23.157 -8.687 -3.717 1.00 81.25 205 GLU A N 1
ATOM 1555 C CA . GLU A 1 205 ? -24.483 -8.246 -4.196 1.00 81.25 205 GLU A CA 1
ATOM 1556 C C . GLU A 1 205 ? -24.938 -6.879 -3.658 1.00 81.25 205 GLU A C 1
ATOM 1558 O O . GLU A 1 205 ? -25.842 -6.266 -4.222 1.00 81.25 205 GLU A O 1
ATOM 1563 N N . GLY A 1 206 ? -24.308 -6.374 -2.593 1.00 87.00 206 GLY A N 1
ATOM 1564 C CA . GLY A 1 206 ? -24.599 -5.053 -2.052 1.00 87.00 206 GLY A CA 1
ATOM 1565 C C . GLY A 1 206 ? -23.686 -4.642 -0.891 1.00 87.00 206 GLY A C 1
ATOM 1566 O O . GLY A 1 206 ? -22.902 -5.465 -0.402 1.00 87.00 206 GLY A O 1
ATOM 1567 N N . PRO A 1 207 ? -23.779 -3.373 -0.449 1.00 92.25 207 PRO A N 1
ATOM 1568 C CA . PRO A 1 207 ? -22.998 -2.850 0.666 1.00 92.25 207 PRO A CA 1
ATOM 1569 C C . PRO A 1 207 ? -23.313 -3.575 1.979 1.00 92.25 207 PRO A C 1
ATOM 1571 O O . PRO A 1 207 ? -24.478 -3.808 2.301 1.00 92.25 207 PRO A O 1
ATOM 1574 N N . ARG A 1 208 ? -22.280 -3.896 2.760 1.00 91.38 208 ARG A N 1
ATOM 1575 C CA . ARG A 1 208 ? -22.390 -4.515 4.087 1.00 91.38 208 ARG A CA 1
ATOM 1576 C C . ARG A 1 208 ? -21.461 -3.829 5.075 1.00 91.38 208 ARG A C 1
ATOM 1578 O O . ARG A 1 208 ? -20.357 -3.448 4.707 1.00 91.38 208 ARG A O 1
ATOM 1585 N N . VAL A 1 209 ? -21.890 -3.675 6.322 1.00 88.44 209 VAL A N 1
ATOM 1586 C CA . VAL A 1 209 ? -21.002 -3.196 7.390 1.00 88.44 209 VAL A CA 1
ATOM 1587 C C . VAL A 1 209 ? -19.921 -4.251 7.625 1.00 88.44 209 VAL A C 1
ATOM 1589 O O . VAL A 1 209 ? -20.210 -5.446 7.598 1.00 88.44 209 VAL A O 1
ATOM 1592 N N . ALA A 1 210 ? -18.666 -3.827 7.767 1.00 82.12 210 ALA A N 1
ATOM 1593 C CA . ALA A 1 210 ? -17.616 -4.753 8.157 1.00 82.12 210 ALA A CA 1
ATOM 1594 C C . ALA A 1 210 ? -17.777 -5.085 9.640 1.00 82.12 210 ALA A C 1
ATOM 1596 O O . ALA A 1 210 ? -17.811 -4.184 10.475 1.00 82.12 210 ALA A O 1
ATOM 1597 N N . GLU A 1 211 ? -17.836 -6.374 9.940 1.00 73.62 211 GLU A N 1
ATOM 1598 C CA . GLU A 1 211 ? -17.864 -6.858 11.314 1.00 73.62 211 GLU A CA 1
ATOM 1599 C C . GLU A 1 211 ? -16.519 -6.600 11.999 1.00 73.62 211 GLU A C 1
ATOM 1601 O O . GLU A 1 211 ? -15.452 -6.680 11.370 1.00 73.62 211 GLU A O 1
ATOM 1606 N N . ALA A 1 212 ? -16.573 -6.311 13.299 1.00 66.25 212 ALA A N 1
ATOM 1607 C CA . ALA A 1 212 ? -15.393 -6.388 14.143 1.00 66.25 212 ALA A CA 1
ATOM 1608 C C . ALA A 1 212 ? -14.848 -7.823 14.089 1.00 66.25 212 ALA A C 1
ATOM 1610 O O . ALA A 1 212 ? -15.607 -8.792 14.051 1.00 66.25 212 ALA A O 1
ATOM 1611 N N . GLU A 1 213 ? -13.526 -7.977 14.057 1.00 65.69 213 GLU A N 1
ATOM 1612 C CA . GLU A 1 213 ? -12.940 -9.304 14.214 1.00 65.69 213 GLU A CA 1
ATOM 1613 C C . GLU A 1 213 ? -13.229 -9.759 15.651 1.00 65.69 213 GLU A C 1
ATOM 1615 O O . GLU A 1 213 ? -12.692 -9.172 16.590 1.00 65.69 213 GLU A O 1
ATOM 1620 N N . ASP A 1 214 ? -14.109 -10.751 15.818 1.00 54.22 214 ASP A N 1
ATOM 1621 C CA . ASP A 1 214 ? -14.512 -11.271 17.130 1.00 54.22 214 ASP A CA 1
ATOM 1622 C C . ASP A 1 214 ? -13.373 -12.087 17.749 1.00 54.22 214 ASP A C 1
ATOM 1624 O O . ASP A 1 214 ? -13.265 -13.308 17.600 1.00 54.22 214 ASP A O 1
ATOM 1628 N N . ARG A 1 215 ? -12.428 -11.350 18.330 1.00 61.75 215 ARG A N 1
ATOM 1629 C CA . ARG A 1 215 ? -11.246 -11.863 19.019 1.00 61.75 215 ARG A CA 1
ATOM 1630 C C . ARG A 1 215 ? -10.902 -11.015 20.235 1.00 61.75 215 ARG A C 1
ATOM 1632 O O . ARG A 1 215 ? -9.735 -10.918 20.595 1.00 61.75 215 ARG A O 1
ATOM 1639 N N . ALA A 1 216 ? -11.901 -10.405 20.871 1.00 60.62 216 ALA A N 1
ATOM 1640 C CA . ALA A 1 216 ? -11.690 -9.621 22.088 1.00 60.62 216 ALA A CA 1
ATOM 1641 C C . ALA A 1 216 ? -10.914 -10.430 23.151 1.00 60.62 216 ALA A C 1
ATOM 1643 O O . ALA A 1 216 ? -10.011 -9.914 23.799 1.00 60.62 216 ALA A O 1
ATOM 1644 N N . GLU A 1 217 ? -11.158 -11.742 23.231 1.00 64.56 217 GLU A N 1
ATOM 1645 C CA . GLU A 1 217 ? -10.477 -12.655 24.160 1.00 64.56 217 GLU A CA 1
ATOM 1646 C C . GLU A 1 217 ? -8.951 -12.756 23.970 1.00 64.56 217 GLU A C 1
ATOM 1648 O O . GLU A 1 217 ? -8.245 -13.185 24.880 1.00 64.56 217 GLU A O 1
ATOM 1653 N N . GLU A 1 218 ? -8.410 -12.371 22.811 1.00 69.50 218 GLU A N 1
ATOM 1654 C CA . GLU A 1 218 ? -6.971 -12.461 22.545 1.00 69.50 218 GLU A CA 1
ATOM 1655 C C . GLU A 1 218 ? -6.162 -11.303 23.149 1.00 69.50 218 GLU A C 1
ATOM 1657 O O . GLU A 1 218 ? -4.938 -11.385 23.205 1.00 69.50 218 GLU A O 1
ATOM 1662 N N . GLY A 1 219 ? -6.819 -10.213 23.555 1.00 71.12 219 GLY A N 1
ATOM 1663 C CA . GLY A 1 219 ? -6.161 -8.986 24.000 1.00 71.12 219 GLY A CA 1
ATOM 1664 C C . GLY A 1 219 ? -5.514 -8.164 22.871 1.00 71.12 219 GLY A C 1
ATOM 1665 O O . GLY A 1 219 ? -5.210 -8.643 21.774 1.00 71.12 219 GLY A O 1
ATOM 1666 N N . MET A 1 220 ? -5.260 -6.877 23.131 1.00 75.06 220 MET A N 1
ATOM 1667 C CA . MET A 1 220 ? -4.787 -5.964 22.076 1.00 75.06 220 MET A CA 1
ATOM 1668 C C . MET A 1 220 ? -3.328 -6.205 21.644 1.00 75.06 220 MET A C 1
ATOM 1670 O O . MET A 1 220 ? -2.965 -5.935 20.498 1.00 75.06 220 MET A O 1
ATOM 1674 N N . GLY A 1 221 ? -2.476 -6.730 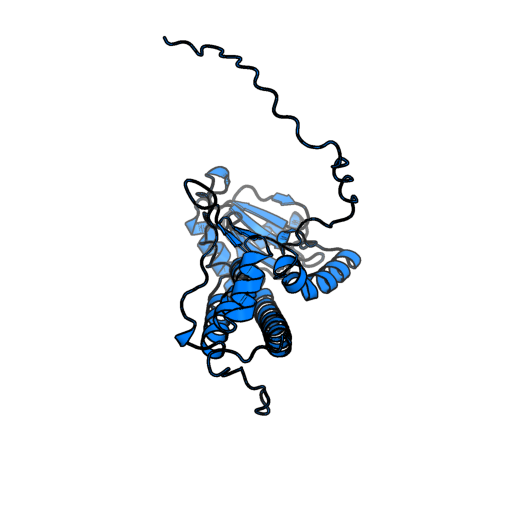22.529 1.00 80.50 221 GLY A N 1
ATOM 1675 C CA . GLY A 1 221 ? -1.070 -7.023 22.223 1.00 80.50 221 GLY A CA 1
ATOM 1676 C C . GLY A 1 221 ? -0.901 -8.053 21.099 1.00 80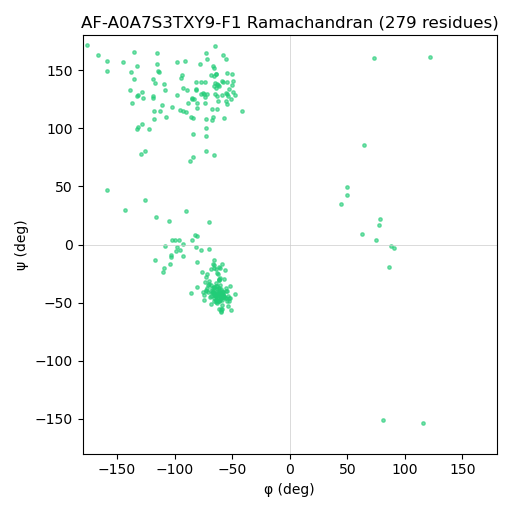.50 221 GLY A C 1
ATOM 1677 O O . GLY A 1 221 ? -0.246 -7.764 20.091 1.00 80.50 221 GLY A O 1
ATOM 1678 N N . PRO A 1 222 ? -1.496 -9.256 21.222 1.00 84.25 222 PRO A N 1
ATOM 1679 C CA . PRO A 1 222 ? -1.505 -10.253 20.153 1.00 84.25 222 PRO A CA 1
ATOM 1680 C C . PRO A 1 222 ? -2.084 -9.740 18.832 1.00 84.25 222 PRO A C 1
ATOM 1682 O O . PRO A 1 222 ? -1.530 -10.058 17.775 1.00 84.25 222 PRO A O 1
ATOM 1685 N N . ARG A 1 223 ? -3.131 -8.907 18.878 1.00 84.12 223 ARG A N 1
ATOM 1686 C CA . ARG A 1 223 ? -3.685 -8.256 17.686 1.00 84.12 223 ARG A CA 1
ATOM 1687 C C . ARG A 1 223 ? -2.643 -7.399 16.969 1.00 84.12 223 ARG A C 1
ATOM 1689 O O . ARG A 1 223 ? -2.369 -7.650 15.794 1.00 84.12 223 ARG A O 1
ATOM 1696 N N . ASN A 1 224 ? -2.026 -6.450 17.678 1.00 86.06 224 ASN A N 1
ATOM 1697 C CA . ASN A 1 224 ? -1.001 -5.564 17.116 1.00 86.06 224 ASN A CA 1
ATOM 1698 C C . ASN A 1 224 ? 0.129 -6.368 16.458 1.00 86.06 224 ASN A C 1
ATOM 1700 O O . ASN A 1 224 ? 0.517 -6.084 15.322 1.00 86.06 224 ASN A O 1
ATOM 1704 N N . ARG A 1 225 ? 0.604 -7.433 17.124 1.00 89.50 225 ARG A N 1
ATOM 1705 C CA . ARG A 1 225 ? 1.650 -8.314 16.581 1.00 89.50 225 ARG A CA 1
ATOM 1706 C C . ARG A 1 225 ? 1.235 -8.986 15.276 1.00 89.50 225 ARG A C 1
ATOM 1708 O O . ARG A 1 225 ? 2.037 -9.032 14.346 1.00 89.50 225 ARG A O 1
ATOM 1715 N N . ARG A 1 226 ? -0.002 -9.483 15.172 1.00 89.62 226 ARG A N 1
ATOM 1716 C CA . ARG A 1 226 ? -0.490 -10.101 13.928 1.00 89.62 226 ARG A CA 1
ATOM 1717 C C . ARG A 1 226 ? -0.653 -9.099 12.801 1.00 89.62 226 ARG A C 1
ATOM 1719 O O . ARG A 1 226 ? -0.327 -9.427 11.666 1.00 89.62 226 ARG A O 1
ATOM 1726 N N . VAL A 1 227 ? -1.144 -7.899 13.093 1.00 90.06 227 VAL A N 1
ATOM 1727 C CA . VAL A 1 227 ? -1.277 -6.858 12.070 1.00 90.06 227 VAL A CA 1
ATOM 1728 C C . VAL A 1 227 ? 0.100 -6.442 11.554 1.00 90.06 227 VAL A C 1
ATOM 1730 O O . VAL A 1 227 ? 0.299 -6.364 10.343 1.00 90.06 227 VAL A O 1
ATOM 1733 N N . ILE A 1 228 ? 1.074 -6.261 12.451 1.00 93.38 228 ILE A N 1
ATOM 1734 C CA . ILE A 1 228 ? 2.466 -5.994 12.071 1.00 93.38 228 ILE A CA 1
ATOM 1735 C C . ILE A 1 228 ? 3.023 -7.143 11.224 1.00 93.38 228 ILE A C 1
ATOM 1737 O O . ILE A 1 228 ? 3.608 -6.874 10.176 1.00 93.38 228 ILE A O 1
ATOM 1741 N N . ALA A 1 229 ? 2.807 -8.399 11.626 1.00 94.56 229 ALA A N 1
ATOM 1742 C CA . ALA A 1 229 ? 3.245 -9.564 10.859 1.00 94.56 229 ALA A CA 1
ATOM 1743 C C . ALA A 1 229 ? 2.617 -9.590 9.454 1.00 94.56 229 ALA A C 1
ATOM 1745 O O . ALA A 1 229 ? 3.337 -9.718 8.468 1.00 94.56 229 ALA A O 1
ATOM 1746 N N . ALA A 1 230 ? 1.308 -9.346 9.340 1.00 93.62 230 ALA A N 1
ATOM 1747 C CA . ALA A 1 230 ? 0.615 -9.281 8.055 1.00 93.62 230 ALA A CA 1
ATOM 1748 C C . ALA A 1 230 ? 1.171 -8.166 7.151 1.00 93.62 230 ALA A C 1
ATOM 1750 O O . ALA A 1 230 ? 1.390 -8.380 5.959 1.00 93.62 230 ALA A O 1
ATOM 1751 N N . ILE A 1 231 ? 1.460 -6.983 7.709 1.00 93.62 231 ILE A N 1
ATOM 1752 C CA . ILE A 1 231 ? 2.116 -5.893 6.971 1.00 93.62 231 ILE A CA 1
ATOM 1753 C C . ILE A 1 231 ? 3.528 -6.312 6.537 1.00 93.62 231 ILE A C 1
ATOM 1755 O O . ILE A 1 231 ? 3.933 -6.022 5.415 1.00 93.62 231 ILE A O 1
ATOM 1759 N N . GLN A 1 232 ? 4.291 -6.991 7.395 1.00 94.38 232 GLN A N 1
ATOM 1760 C CA . GLN A 1 232 ? 5.654 -7.435 7.087 1.00 94.38 232 GLN A CA 1
ATOM 1761 C C . GLN A 1 232 ? 5.702 -8.529 6.010 1.00 94.38 232 GLN A C 1
ATOM 1763 O O . GLN A 1 232 ? 6.638 -8.534 5.202 1.00 94.38 232 GLN A O 1
ATOM 1768 N N . GLU A 1 233 ? 4.713 -9.419 5.981 1.00 94.44 233 GLU A N 1
ATOM 1769 C CA . GLU A 1 233 ? 4.552 -10.480 4.980 1.00 94.44 233 GLU A CA 1
ATOM 1770 C C . GLU A 1 233 ? 4.021 -9.951 3.639 1.00 94.44 233 GLU A C 1
ATOM 1772 O O . GLU A 1 233 ? 4.270 -10.550 2.591 1.00 94.44 233 GLU A O 1
ATOM 1777 N N . ALA A 1 234 ? 3.328 -8.809 3.645 1.00 93.75 234 ALA A N 1
ATOM 1778 C CA . ALA A 1 234 ? 2.765 -8.220 2.441 1.00 93.75 234 ALA A CA 1
ATOM 1779 C C . ALA A 1 234 ? 3.834 -7.752 1.434 1.00 93.75 234 ALA A C 1
ATOM 1781 O O . ALA A 1 234 ? 4.956 -7.350 1.772 1.00 93.75 234 ALA A O 1
ATOM 1782 N N . ALA A 1 235 ? 3.449 -7.764 0.157 1.00 90.44 235 ALA A N 1
ATOM 1783 C CA . ALA A 1 235 ? 4.292 -7.316 -0.942 1.00 90.44 235 ALA A CA 1
ATOM 1784 C C . ALA A 1 235 ? 4.263 -5.786 -1.078 1.00 90.44 235 ALA A C 1
ATOM 1786 O O . ALA A 1 235 ? 3.193 -5.169 -1.105 1.00 90.44 235 ALA A O 1
ATOM 1787 N N . PHE A 1 236 ? 5.442 -5.183 -1.229 1.00 87.88 236 PHE 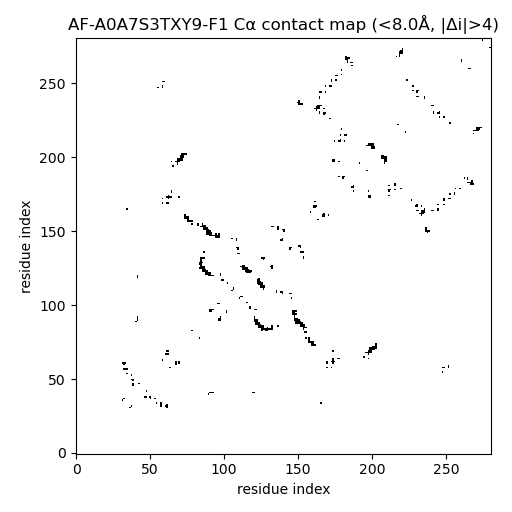A N 1
ATOM 1788 C CA . PHE A 1 236 ? 5.621 -3.755 -1.485 1.00 87.88 236 PHE A CA 1
ATOM 1789 C C . PHE A 1 236 ? 6.316 -3.540 -2.821 1.00 87.88 236 PHE A C 1
ATOM 1791 O O . PHE A 1 236 ? 7.229 -4.281 -3.174 1.00 87.88 236 PHE A O 1
ATOM 1798 N N . THR A 1 237 ? 5.897 -2.499 -3.534 1.00 79.50 237 THR A N 1
ATOM 1799 C CA . THR A 1 237 ? 6.544 -2.078 -4.779 1.00 79.50 237 THR A CA 1
ATOM 1800 C C . THR A 1 237 ? 7.803 -1.249 -4.501 1.00 79.50 237 THR A C 1
ATOM 1802 O O . THR A 1 237 ? 8.792 -1.376 -5.216 1.00 79.50 237 THR A O 1
ATOM 1805 N N . GLY A 1 238 ? 7.795 -0.410 -3.456 1.00 77.12 238 GLY A N 1
ATOM 1806 C CA . GLY A 1 238 ? 8.950 0.390 -3.049 1.00 77.12 238 GLY A CA 1
ATOM 1807 C C . GLY A 1 238 ? 9.853 -0.339 -2.050 1.00 77.12 238 GLY A C 1
ATOM 1808 O O . GLY A 1 238 ? 9.377 -0.840 -1.030 1.00 77.12 238 GLY A O 1
ATOM 1809 N N . LYS A 1 239 ? 11.174 -0.327 -2.291 1.00 72.88 239 LYS A N 1
ATOM 1810 C CA . LYS A 1 239 ? 12.187 -0.951 -1.408 1.00 72.88 239 LYS A CA 1
ATOM 1811 C C . LYS A 1 239 ? 12.146 -0.419 0.039 1.00 72.88 239 LYS A C 1
ATOM 1813 O O . LYS A 1 239 ? 12.465 -1.151 0.970 1.00 72.88 239 LYS A O 1
ATOM 1818 N N . GLY A 1 240 ? 11.741 0.840 0.234 1.00 81.50 240 GLY A N 1
ATOM 1819 C CA . GLY A 1 240 ? 11.699 1.509 1.542 1.00 81.50 240 GLY A CA 1
ATOM 1820 C C . GLY A 1 240 ? 10.329 1.543 2.223 1.00 81.50 240 GLY A C 1
ATOM 1821 O O . GLY A 1 240 ? 10.237 1.989 3.364 1.00 81.50 240 GLY A O 1
ATOM 1822 N N . ASP A 1 241 ? 9.267 1.079 1.562 1.00 86.69 241 ASP A N 1
ATOM 1823 C CA . ASP A 1 241 ? 7.904 1.283 2.064 1.00 86.69 241 ASP A CA 1
ATOM 1824 C C . ASP A 1 241 ? 7.625 0.434 3.307 1.00 86.69 241 ASP A C 1
ATOM 1826 O O . ASP A 1 241 ? 7.034 0.916 4.268 1.00 86.69 241 ASP A O 1
ATOM 1830 N N . LYS A 1 242 ? 8.093 -0.819 3.331 1.00 91.31 242 LYS A N 1
ATOM 1831 C CA . LYS A 1 242 ? 7.818 -1.762 4.426 1.00 91.31 242 LYS A CA 1
ATOM 1832 C C . LYS A 1 242 ? 8.130 -1.199 5.825 1.00 91.31 242 LYS A C 1
ATOM 1834 O O . LYS A 1 242 ? 7.217 -1.183 6.652 1.00 91.31 242 LYS A O 1
ATOM 1839 N N . PRO A 1 243 ? 9.358 -0.731 6.133 1.00 91.19 243 PRO A N 1
ATOM 1840 C CA . PRO A 1 243 ? 9.653 -0.180 7.458 1.00 91.19 243 PRO A CA 1
ATOM 1841 C C . PRO A 1 243 ? 8.829 1.076 7.772 1.00 91.19 243 PRO A C 1
ATOM 1843 O O . PRO A 1 243 ? 8.397 1.246 8.911 1.00 91.19 243 PRO A O 1
ATOM 1846 N N . VAL A 1 244 ? 8.558 1.920 6.770 1.00 90.94 244 VAL A N 1
ATOM 1847 C CA . VAL A 1 244 ? 7.730 3.125 6.928 1.00 90.94 244 VAL A CA 1
ATOM 1848 C C . VAL A 1 244 ? 6.299 2.750 7.309 1.00 90.94 244 VAL A C 1
ATOM 1850 O O . VAL A 1 244 ? 5.760 3.285 8.273 1.00 90.94 244 VAL A O 1
ATOM 1853 N N . VAL A 1 245 ? 5.695 1.792 6.608 1.00 91.88 245 VAL A N 1
ATOM 1854 C CA . VAL A 1 245 ? 4.312 1.366 6.850 1.00 91.88 245 VAL A CA 1
ATOM 1855 C C . VAL A 1 245 ? 4.141 0.691 8.209 1.00 91.88 245 VAL A C 1
ATOM 1857 O O . VAL A 1 245 ? 3.165 0.965 8.909 1.00 91.88 245 VAL A O 1
ATOM 1860 N N . VAL A 1 246 ? 5.104 -0.134 8.629 1.00 92.94 246 VAL A N 1
ATOM 1861 C CA . VAL A 1 246 ? 5.103 -0.717 9.981 1.00 92.94 246 VAL A CA 1
ATOM 1862 C C . VAL A 1 246 ? 5.159 0.381 11.047 1.00 92.94 246 VAL A C 1
ATOM 1864 O O . VAL A 1 246 ? 4.412 0.324 12.025 1.00 92.94 246 VAL A O 1
ATOM 1867 N N . GLN A 1 247 ? 6.004 1.398 10.855 1.00 91.69 247 GLN A N 1
ATOM 1868 C CA . GLN A 1 247 ? 6.114 2.510 11.796 1.00 91.69 247 GLN A CA 1
ATOM 1869 C C . GLN A 1 247 ? 4.828 3.346 11.855 1.00 91.69 247 GLN A C 1
ATOM 1871 O O . GLN A 1 247 ? 4.349 3.645 12.948 1.00 91.69 247 GLN A O 1
ATOM 1876 N N . LEU A 1 248 ? 4.226 3.655 10.701 1.00 91.50 248 LEU A N 1
ATOM 1877 C CA . LEU A 1 248 ? 2.946 4.366 10.633 1.00 91.50 248 LEU A CA 1
ATOM 1878 C C . LEU A 1 248 ? 1.840 3.613 11.382 1.00 91.50 248 LEU A C 1
ATOM 1880 O O . LEU A 1 248 ? 1.054 4.234 12.098 1.00 91.50 248 LEU A O 1
ATOM 1884 N N . TYR A 1 249 ? 1.788 2.282 11.254 1.00 92.06 249 TYR A N 1
ATOM 1885 C CA . TYR A 1 249 ? 0.808 1.477 11.983 1.00 92.06 249 TYR A CA 1
ATOM 1886 C C . TYR A 1 249 ? 1.026 1.551 13.495 1.00 92.06 249 TYR A C 1
ATOM 1888 O O . TYR A 1 249 ? 0.080 1.827 14.227 1.00 92.06 249 TYR A O 1
ATOM 1896 N N . ARG A 1 250 ? 2.266 1.370 13.965 1.00 91.31 250 ARG A N 1
ATOM 1897 C CA . ARG A 1 250 ? 2.601 1.453 15.397 1.00 91.31 250 ARG A CA 1
ATOM 1898 C C . ARG A 1 250 ? 2.217 2.797 16.003 1.00 91.31 250 ARG A C 1
ATOM 1900 O O . ARG A 1 250 ? 1.625 2.846 17.080 1.00 91.31 250 ARG A O 1
ATOM 1907 N N . GLU A 1 251 ? 2.535 3.886 15.310 1.00 89.81 251 GLU A N 1
ATOM 1908 C CA . GLU A 1 251 ? 2.187 5.233 15.760 1.00 89.81 251 GLU A CA 1
ATOM 1909 C C . GLU A 1 251 ? 0.675 5.430 15.841 1.00 89.81 251 GLU A C 1
ATOM 1911 O O . GLU A 1 251 ? 0.183 5.972 16.833 1.00 89.81 251 GLU A O 1
ATOM 1916 N N . TYR A 1 252 ? -0.063 4.966 14.832 1.00 88.75 252 TYR A N 1
ATOM 1917 C CA . TYR A 1 252 ? -1.518 5.052 14.818 1.00 88.75 252 TYR A CA 1
ATOM 1918 C C . TYR A 1 252 ? -2.159 4.193 15.917 1.00 88.75 252 TYR A C 1
ATOM 1920 O O . TYR A 1 252 ? -2.965 4.711 16.690 1.00 88.75 252 TYR A O 1
ATOM 1928 N N . ALA A 1 253 ? -1.754 2.926 16.051 1.00 87.12 253 ALA A N 1
ATOM 1929 C CA . ALA A 1 253 ? -2.238 2.030 17.098 1.00 87.12 253 ALA A CA 1
ATOM 1930 C C . ALA A 1 253 ? -2.026 2.662 18.480 1.00 87.12 253 ALA A C 1
ATOM 1932 O O . ALA A 1 253 ? -2.983 2.816 19.234 1.00 87.12 253 ALA A O 1
ATOM 1933 N N . ARG A 1 254 ? -0.821 3.183 18.761 1.00 86.25 254 ARG A N 1
ATOM 1934 C CA . ARG A 1 254 ? -0.523 3.883 20.021 1.00 86.25 254 ARG A CA 1
ATOM 1935 C C . ARG A 1 254 ? -1.455 5.073 20.265 1.00 86.25 254 ARG A C 1
ATOM 1937 O O . ARG A 1 254 ? -1.925 5.245 21.390 1.00 86.25 254 ARG A O 1
ATOM 1944 N N . LYS A 1 255 ? -1.718 5.904 19.247 1.00 86.56 255 LYS A N 1
ATOM 1945 C CA . LYS A 1 255 ? -2.630 7.058 19.363 1.00 86.56 255 LYS A CA 1
ATOM 1946 C C . LYS A 1 255 ? -4.053 6.611 19.705 1.00 86.56 255 LYS A C 1
ATOM 1948 O O . LYS A 1 255 ? -4.643 7.175 20.623 1.00 86.56 255 LYS A O 1
ATOM 1953 N N . VAL A 1 256 ? -4.578 5.603 19.006 1.00 84.50 256 VAL A N 1
ATOM 1954 C CA . VAL A 1 256 ? -5.937 5.077 19.226 1.00 84.50 256 VAL A CA 1
ATOM 1955 C C . VAL A 1 256 ? -6.065 4.458 20.613 1.00 84.50 256 VAL A C 1
ATOM 1957 O O . VAL A 1 256 ? -6.960 4.843 21.361 1.00 84.50 256 VAL A O 1
ATOM 1960 N N . THR A 1 257 ? -5.132 3.586 20.999 1.00 80.81 257 THR A N 1
ATOM 1961 C CA . THR A 1 257 ? -5.066 3.001 22.345 1.00 80.81 257 THR A CA 1
ATOM 1962 C C . THR A 1 257 ? -5.072 4.072 23.423 1.00 80.81 257 THR A C 1
ATOM 1964 O O . THR A 1 257 ? -5.846 4.000 24.372 1.00 80.81 257 THR A O 1
ATOM 1967 N N . THR A 1 258 ? -4.217 5.084 23.266 1.00 83.06 258 THR A N 1
ATOM 1968 C CA . THR A 1 258 ? -4.096 6.176 24.233 1.00 83.06 258 THR A CA 1
ATOM 1969 C C . THR A 1 258 ? -5.409 6.949 24.332 1.00 83.06 258 THR A C 1
ATOM 1971 O O . THR A 1 258 ? -5.889 7.200 25.431 1.00 83.06 258 THR A O 1
ATOM 1974 N N . ALA A 1 259 ? -6.020 7.299 23.196 1.00 83.44 259 ALA A N 1
ATOM 1975 C CA . ALA A 1 259 ? -7.283 8.029 23.169 1.00 83.44 259 ALA A CA 1
ATOM 1976 C C . ALA A 1 259 ? -8.422 7.253 23.850 1.00 83.44 259 ALA A C 1
ATOM 1978 O O . ALA A 1 259 ? -9.189 7.842 24.608 1.00 83.44 259 ALA A O 1
ATOM 1979 N N . LEU A 1 260 ? -8.505 5.940 23.619 1.00 80.44 260 LEU A N 1
ATOM 1980 C CA . LEU A 1 260 ? -9.524 5.085 24.228 1.00 80.44 260 LEU A CA 1
ATOM 1981 C C . LEU A 1 260 ? -9.272 4.851 25.721 1.00 80.44 260 LEU A C 1
ATOM 1983 O O . LEU A 1 260 ? -10.218 4.900 26.499 1.00 80.44 260 LEU A O 1
ATOM 1987 N N . ALA A 1 261 ? -8.017 4.709 26.152 1.00 78.25 261 ALA A N 1
ATOM 1988 C CA . ALA A 1 261 ? -7.676 4.630 27.575 1.00 78.25 261 ALA A CA 1
ATOM 1989 C C . ALA A 1 261 ? -8.064 5.907 28.350 1.00 78.25 261 ALA A C 1
ATOM 1991 O O . ALA A 1 261 ? -8.409 5.842 29.526 1.00 78.25 261 ALA A O 1
ATOM 1992 N N . TYR A 1 262 ? -8.059 7.070 27.689 1.00 81.31 262 TYR A N 1
ATOM 1993 C CA . TYR A 1 262 ? -8.537 8.333 28.265 1.00 81.31 262 TYR A CA 1
ATOM 1994 C C . TYR A 1 262 ? -10.056 8.549 28.140 1.00 81.31 262 TYR A C 1
ATOM 1996 O O . TYR A 1 262 ? -10.544 9.605 28.542 1.00 81.31 262 TYR A O 1
ATOM 2004 N N . SER A 1 263 ? -10.818 7.581 27.619 1.00 78.31 263 SER A N 1
ATOM 2005 C CA . SER A 1 263 ? -12.284 7.683 27.523 1.00 78.31 263 SER A CA 1
ATOM 2006 C C . SER A 1 263 ? -12.985 7.705 28.887 1.00 78.31 263 SER A C 1
ATOM 2008 O O . SER A 1 263 ? -14.114 8.184 28.985 1.00 78.31 263 SER A O 1
ATOM 2010 N N . GLY A 1 264 ? -12.310 7.225 29.938 1.00 76.62 264 GLY A N 1
ATOM 2011 C CA . GLY A 1 264 ? -12.854 7.112 31.292 1.00 76.62 264 GLY A CA 1
ATOM 2012 C C . GLY A 1 264 ? -13.586 5.795 31.566 1.00 76.62 264 GLY A C 1
ATOM 2013 O O . GLY A 1 264 ? -14.036 5.592 32.690 1.00 76.62 264 GLY A O 1
ATOM 2014 N N . GLU A 1 265 ? -13.685 4.909 30.575 1.00 80.62 265 GLU A N 1
ATOM 2015 C CA . GLU A 1 265 ? -14.140 3.530 30.747 1.00 80.62 265 GLU A CA 1
ATOM 2016 C C . GLU A 1 265 ? -12.937 2.608 30.986 1.00 80.62 265 GLU A C 1
ATOM 2018 O O . GLU A 1 265 ? -11.915 2.716 30.305 1.00 80.62 265 GLU A O 1
ATOM 2023 N N . GLU A 1 266 ? -13.039 1.716 31.974 1.00 75.75 266 GLU A N 1
ATOM 2024 C CA . GLU A 1 266 ? -12.041 0.664 32.166 1.00 75.75 266 GLU A CA 1
ATOM 2025 C C . GLU A 1 266 ? -12.235 -0.416 31.092 1.00 75.75 266 GLU A C 1
ATOM 2027 O O . GLU A 1 266 ? -13.362 -0.878 30.914 1.00 75.75 266 GLU A O 1
ATOM 2032 N N . PRO A 1 267 ? -11.174 -0.825 30.374 1.00 72.50 267 PRO A N 1
ATOM 2033 C CA . PRO A 1 267 ? -11.305 -1.842 29.345 1.00 72.50 267 PRO A CA 1
ATOM 2034 C C . PRO A 1 267 ? -11.698 -3.198 29.945 1.00 72.50 267 PRO A C 1
ATOM 2036 O O . PRO A 1 267 ? -11.160 -3.634 30.965 1.00 72.50 267 PRO A O 1
ATOM 2039 N N . GLU A 1 268 ? -12.596 -3.901 29.265 1.00 67.31 268 GLU A N 1
ATOM 2040 C CA . GLU A 1 268 ? -12.931 -5.297 29.515 1.00 67.31 268 GLU A CA 1
ATOM 2041 C C . GLU A 1 268 ? -11.776 -6.188 29.027 1.00 67.31 268 GLU A C 1
ATOM 2043 O O . GLU A 1 268 ? -11.687 -6.543 27.854 1.00 67.31 268 GLU A O 1
ATOM 2048 N N . GLY A 1 269 ? -10.852 -6.522 29.933 1.00 60.38 269 GLY A N 1
ATOM 2049 C CA . GLY A 1 269 ? -9.683 -7.373 29.665 1.00 60.38 269 GLY A CA 1
ATOM 2050 C C . GLY A 1 269 ? -8.346 -6.691 29.973 1.00 60.38 269 GLY A C 1
ATOM 2051 O O . GLY A 1 269 ? -8.253 -5.469 30.089 1.00 60.38 269 GLY A O 1
ATOM 2052 N N . GLU A 1 270 ? -7.275 -7.476 30.133 1.00 52.97 270 GLU A N 1
ATOM 2053 C CA . GLU A 1 270 ? -5.939 -6.921 30.386 1.00 52.97 270 GLU A CA 1
ATOM 2054 C C . GLU A 1 270 ? -5.267 -6.446 29.087 1.00 52.97 270 GLU A C 1
ATOM 2056 O O . GLU A 1 270 ? -5.016 -7.217 28.159 1.00 52.97 270 GLU A O 1
ATOM 2061 N N . TYR A 1 271 ? -4.908 -5.159 29.034 1.00 50.47 271 TYR A N 1
ATOM 2062 C CA . TYR A 1 271 ? -4.031 -4.630 27.990 1.00 50.47 271 TYR A CA 1
ATOM 2063 C C . TYR A 1 271 ? -2.580 -5.086 28.209 1.00 50.47 271 TYR A C 1
ATOM 2065 O O . TYR A 1 271 ? -1.826 -4.482 28.979 1.00 50.47 271 TYR A O 1
ATOM 2073 N N . GLU A 1 272 ? -2.153 -6.112 27.477 1.00 53.91 272 GLU A N 1
ATOM 2074 C CA . GLU A 1 272 ? -0.738 -6.468 27.318 1.00 53.91 272 GLU A CA 1
ATOM 2075 C C . GLU A 1 272 ? -0.111 -5.667 26.163 1.00 53.91 272 GLU A C 1
ATOM 2077 O O . GLU A 1 272 ? 0.124 -6.183 25.069 1.00 53.91 272 GLU A O 1
ATOM 2082 N N . GLY A 1 273 ? 0.098 -4.365 26.370 1.00 52.75 273 GLY A N 1
ATOM 2083 C CA . GLY A 1 273 ? 0.755 -3.499 25.386 1.00 52.75 273 GLY A CA 1
ATOM 2084 C C . GLY A 1 273 ? 2.164 -3.946 24.991 1.00 52.75 273 GLY A C 1
ATOM 2085 O O . GLY A 1 273 ? 2.806 -4.741 25.677 1.00 52.75 273 GLY A O 1
ATOM 2086 N N . GLU A 1 274 ? 2.665 -3.413 23.875 1.00 49.41 274 GLU A N 1
ATOM 2087 C CA . GLU A 1 274 ? 4.081 -3.561 23.532 1.00 49.41 274 GLU A CA 1
ATOM 2088 C C . GLU A 1 274 ? 4.928 -2.698 24.469 1.00 49.41 274 GLU A C 1
ATOM 2090 O O . GLU A 1 274 ? 4.672 -1.510 24.635 1.00 49.41 274 GLU A O 1
ATOM 2095 N N . TYR A 1 275 ? 5.950 -3.308 25.062 1.00 52.75 275 TYR A N 1
ATOM 2096 C CA . TYR A 1 275 ? 6.950 -2.601 25.844 1.00 52.75 275 TYR A CA 1
ATOM 2097 C C . TYR A 1 275 ? 7.994 -1.996 24.905 1.00 52.75 275 TYR A C 1
ATOM 2099 O O . TYR A 1 275 ? 8.428 -2.641 23.943 1.00 52.75 275 TYR A O 1
ATOM 2107 N N . ASN A 1 276 ? 8.440 -0.775 25.189 1.00 49.47 276 ASN A N 1
ATOM 2108 C CA . ASN A 1 276 ? 9.625 -0.237 24.533 1.00 49.47 276 ASN A CA 1
ATOM 2109 C C . ASN A 1 276 ? 10.875 -1.061 24.924 1.00 49.47 276 ASN A C 1
ATOM 2111 O O . ASN A 1 276 ? 10.840 -1.907 25.819 1.00 49.47 276 ASN A O 1
ATOM 2115 N N . ALA A 1 277 ? 12.014 -0.814 24.268 1.00 41.53 277 ALA A N 1
ATOM 2116 C CA . ALA A 1 277 ? 13.268 -1.517 24.577 1.00 41.53 277 ALA A CA 1
ATOM 2117 C C . ALA A 1 277 ? 13.737 -1.344 26.041 1.00 41.53 277 ALA A C 1
ATOM 2119 O O . ALA A 1 277 ? 14.573 -2.111 26.511 1.00 41.53 277 ALA A O 1
ATOM 2120 N N . SER A 1 278 ? 13.191 -0.355 26.752 1.00 45.22 278 SER A N 1
ATOM 2121 C CA . SER A 1 278 ? 13.450 -0.059 28.162 1.00 45.22 278 SER A CA 1
ATOM 2122 C C . SER A 1 278 ? 12.451 -0.729 29.118 1.00 45.22 278 SER A C 1
ATOM 2124 O O . SER A 1 278 ? 12.570 -0.551 30.328 1.00 45.22 278 SER A O 1
ATOM 2126 N N . GLY A 1 279 ? 11.480 -1.501 28.617 1.00 38.56 279 GLY A N 1
ATOM 2127 C CA . GLY A 1 279 ? 10.471 -2.165 29.445 1.00 38.56 279 GLY A CA 1
ATOM 2128 C C . GLY A 1 279 ? 9.351 -1.243 29.938 1.00 38.56 279 GLY A C 1
ATOM 2129 O O . GLY A 1 279 ? 8.634 -1.607 30.869 1.00 38.56 279 GLY A O 1
ATOM 2130 N N . GLU A 1 280 ? 9.183 -0.065 29.339 1.00 41.97 280 GLU A N 1
ATOM 2131 C CA . GLU A 1 280 ? 8.076 0.847 29.640 1.00 41.97 280 GLU A CA 1
ATOM 2132 C C . GLU A 1 280 ? 6.917 0.610 28.668 1.00 41.97 280 GLU A C 1
ATOM 2134 O O . GLU A 1 280 ? 7.139 0.270 27.502 1.00 41.97 280 GLU A O 1
ATOM 2139 N N . ARG A 1 281 ? 5.690 0.782 29.168 1.00 54.69 281 ARG A N 1
ATOM 2140 C CA . ARG A 1 281 ? 4.461 0.738 28.365 1.00 54.69 281 ARG A CA 1
ATOM 2141 C C . ARG A 1 281 ? 4.294 1.987 27.502 1.00 54.69 281 ARG A C 1
ATOM 2143 O O . ARG A 1 281 ? 4.681 3.081 27.969 1.00 54.69 281 ARG A O 1
#

Foldseek 3Di:
DDDDDDDDDDDDDDDDPDDDDPDPPDPPPPPLDALVNQDDPPDDPVSVVRSVVCLLCNLVRLQPLFPDAAEDEFDADDDDPVLFQKKKWQFAVVQCCQDPVCVVLLCVQQNDWDDWDHDDRMIITGDPGNVSSVVSQVSCVVVVSRRGTQFMDRPDDRDGQLQAQSSLLSVCSLQLLVLQCVFQVVVNVVCVVPHDQSYWYQPPDGIDRDDRPPVVVVAPAVVLVVSLVSSQNHDYRGPPVSVVSSVSSVVSSVVSVVVVVVPPGDTNDDHPHDADPVRHD

pLDDT: mean 77.61, std 19.75, range [22.19, 96.69]

Solvent-accessible surface area (backbone atoms only — not comparable to full-atom values): 16814 Å² total; per-residue (Å²): 142,82,84,88,76,88,78,90,78,92,75,91,75,87,72,82,94,79,72,77,77,79,74,78,76,70,96,76,72,77,74,82,58,48,80,88,67,42,73,58,85,73,63,52,74,70,42,50,51,52,33,59,59,47,59,78,45,29,60,59,64,56,31,26,81,89,80,36,66,44,80,44,73,58,78,69,71,81,83,56,77,90,50,54,10,28,32,34,36,36,31,32,86,88,33,71,50,64,48,83,83,29,53,66,59,50,38,72,60,57,42,86,66,42,79,78,41,79,54,91,51,27,39,37,35,29,27,98,36,51,68,58,32,50,53,34,32,49,51,41,66,76,62,62,57,49,73,30,50,68,33,61,40,59,66,64,80,76,64,57,43,74,45,28,26,67,52,29,46,54,54,46,46,48,42,43,61,55,46,54,26,66,27,29,64,70,61,33,53,53,46,62,78,74,48,76,69,43,34,32,34,54,66,70,101,51,79,39,74,58,75,64,73,94,50,62,91,64,33,61,32,59,49,53,53,50,53,48,48,50,37,69,72,22,50,62,75,48,89,69,45,60,68,52,54,51,49,54,49,53,55,48,51,53,52,52,54,52,55,53,63,68,67,76,58,79,58,69,66,73,79,52,66,71,57,47,101,85,71,46,118

Nearest PDB structures (foldseek):
  1wf1-assembly1_A  TM=6.538E-01  e=9.938E-02  Homo sapiens
  2cpd-assembly1_A  TM=6.218E-01  e=1.116E-01  Homo sapiens
  2xnr-assembly1_A  TM=6.529E-01  e=9.048E-01  Saccharomyces cerevisiae
  7lkp-assembly1_A  TM=5.216E-01  e=1.926E+00  Homo sapiens
  2re1-assembly1_A  TM=4.000E-01  e=1.282E+00  Neisseria meningitidis MC58

Secondary structure (DSSP, 8-state):
-------------PPPS--PPPPPPPS-------GGGSPPSS--HHHHHHHHHHHHHHHHHHT-TTT--EEE--PPPPPPGGGTTEEEEEE-TTSS-SSGGGHHHHHHHH-S-EEEEEETTEEEEE-SSHHHHHHHHHHHHHTT-STTEEEEEESS--S-GGGBHHHHHHHHHHHHHHHHHTT-HHHHHHHHHHS--SEEE-SSSS-EEPPP-S-GGG-HHHHHHHHHHHHHHSB-SSTTHHHHHHHHHHHHHHHHHHHHHTTSPPPSS---PPPPTTS--

Mean predicted aligned error: 11.49 Å

Organism: Emiliania huxleyi (NCBI:txid2903)